Protein AF-A0AAW2YG19-F1 (afdb_monomer_lite)

Secondary structure (DSSP, 8-state):
----------------------------------------------TTGGGS---HHHHHHHHHHHHHHHHHHHHHHHS--------------HHHHS-HHHHHHHHH------TT-HHHHHHHHHHHHHHHHHHHHHHHHHHHHHHHHHHHHHHHHHHHHHHHHHHHHHHHHHHHHHHHHHHHHHHHHHHHHHHHHHHHHHHHHHHHHHHHHHHHHHHHHHHHHHHHHHHHHHHHHHHHHHHHHHHHHHHHHHHHHHHHHHHHHHHHHHHHHHHHHHHHHHHHHHHHHHHHHHHHHHHHHHHHHHTTS-S---------------

Organism: NCBI:txid2727402

Radius of gyration: 84.01 Å; chains: 1; bounding box: 145×72×252 Å

Sequence (326 aa):
MNSMLVHGSCGSSSHNKNEDVDVLGSSSVSKKVTSEPDIGSSLNKVGILERINLTPAFASHFRQDVLFLIAAVQREIGAPRQAVPSASEKPIEISDILSPEFLTSITDCTIEACSDDPRTAVMADLVKSIRELQKELKGQKEWAHRKVIDSAKRLSKDLLELKMLRMEKVDKEKRKNDKIHAEKSCVLRLMETEQSLRKVNLEVSFMAEAVRRLETKNSQMRADIEALKLNASESNREMKEVLTRERRCMKKLADFGKQTSIFRSQCEEEKQRLQQLEQELLQVEKEAAEAEVRHSIESDIIIIYAFPLLPYCCNIILFDEYIAFW

Foldseek 3Di:
DDDDDDDDDDDDDDDDDDDDDDDDDDDDDDDDDDDDDDDDDDDPDDPPPVPDPDDPVRVVVVVVVVVVVVVVVCVVVPDDPPDDPPPCPVPCDVCVVDPPVVLVVLQPDPLDPDDDDPVSVVSVVVSVVSVVVVVVVVVVVVVVVVVVVVVVVVVVVVVVVVVVVVVVVVVVVVVVVVVVVVVVVVVVVVVVVVVVVVVVVVVVVVVVVVVVVVVVVVVVVVVVVVVVVVVVVVVVVVVVVVVVVVVVVVVVVVVVVVVVVVVVVVVVVVVVVVVVVVVVVVVVVVVVVVVVVVVVVVVVVCCVVCVVPDDDDDDDDDDDDDDDDD

Structure (mmCIF, N/CA/C/O backbone):
data_AF-A0AAW2YG19-F1
#
_entry.id   AF-A0AAW2YG19-F1
#
loop_
_atom_site.group_PDB
_atom_site.id
_atom_site.type_symbol
_atom_site.label_atom_id
_atom_site.label_alt_id
_atom_site.label_comp_id
_atom_site.label_asym_id
_atom_site.label_entity_id
_atom_site.label_seq_id
_atom_site.pdbx_PDB_ins_code
_atom_site.Cartn_x
_atom_site.Cartn_y
_atom_site.Cartn_z
_atom_site.occupancy
_atom_site.B_iso_or_equiv
_atom_site.auth_seq_id
_atom_site.auth_comp_id
_atom_site.auth_asym_id
_atom_site.auth_atom_id
_atom_site.pdbx_PDB_model_num
ATOM 1 N N . MET A 1 1 ? -22.214 -35.137 31.735 1.00 42.12 1 MET A N 1
ATOM 2 C CA . MET A 1 1 ? -21.937 -35.776 30.431 1.00 42.12 1 MET A CA 1
ATOM 3 C C . MET A 1 1 ? -21.765 -34.661 29.412 1.00 42.12 1 MET A C 1
ATOM 5 O O . MET A 1 1 ? -22.743 -33.975 29.175 1.00 42.12 1 MET A O 1
ATOM 9 N N . ASN A 1 2 ? -20.624 -34.309 28.830 1.00 41.19 2 ASN A N 1
ATOM 10 C CA . ASN A 1 2 ? -19.192 -34.610 28.955 1.00 41.19 2 ASN A CA 1
ATOM 11 C C . ASN A 1 2 ? -18.511 -33.253 28.625 1.00 41.19 2 ASN A C 1
ATOM 13 O O . ASN A 1 2 ? -19.018 -32.538 27.766 1.00 41.19 2 ASN A O 1
ATOM 17 N N . SER A 1 3 ? -17.566 -32.743 29.427 1.00 50.16 3 SER A N 1
ATOM 18 C CA . SER A 1 3 ? -16.103 -32.980 29.323 1.00 50.16 3 SER A CA 1
ATOM 19 C C . SER A 1 3 ? -15.548 -32.667 27.928 1.00 50.16 3 SER A C 1
ATOM 21 O O . SER A 1 3 ? -16.098 -33.156 26.953 1.00 50.16 3 SER A O 1
ATOM 23 N N . MET A 1 4 ? -14.437 -31.961 27.715 1.00 46.97 4 MET A N 1
ATOM 24 C CA . MET A 1 4 ? -13.320 -31.466 28.543 1.00 46.97 4 MET A CA 1
ATOM 25 C C . MET A 1 4 ? -12.493 -30.554 27.587 1.00 46.97 4 MET A C 1
ATOM 27 O O . MET A 1 4 ? -12.504 -30.803 26.386 1.00 46.97 4 MET A O 1
ATOM 31 N N . LEU A 1 5 ? -11.941 -29.398 27.989 1.00 53.91 5 LEU A N 1
ATOM 32 C CA . LEU A 1 5 ? -10.628 -29.214 28.654 1.00 53.91 5 LEU A CA 1
ATOM 33 C C . LEU A 1 5 ? -9.461 -29.740 27.763 1.00 53.91 5 LEU A C 1
ATOM 35 O O . LEU A 1 5 ? -9.490 -30.903 27.388 1.00 53.91 5 LEU A O 1
ATOM 39 N N . VAL A 1 6 ? -8.444 -28.968 27.335 1.00 49.44 6 VAL A N 1
ATOM 40 C CA . VAL A 1 6 ? -7.196 -28.640 28.084 1.00 49.44 6 VAL A CA 1
ATOM 41 C C . VAL A 1 6 ? -6.156 -28.050 27.090 1.00 49.44 6 VAL A C 1
ATOM 43 O O . VAL A 1 6 ? -5.923 -28.652 26.052 1.00 49.44 6 VAL A O 1
ATOM 46 N N . HIS A 1 7 ? -5.694 -26.805 27.290 1.00 45.31 7 HIS A N 1
ATOM 47 C CA . HIS A 1 7 ? -4.344 -26.322 27.700 1.00 45.31 7 HIS A CA 1
ATOM 48 C C . HIS A 1 7 ? -3.250 -26.052 26.643 1.00 45.31 7 HIS A C 1
ATOM 50 O O . HIS A 1 7 ? -2.878 -26.920 25.865 1.00 45.31 7 HIS A O 1
ATOM 56 N N . GLY A 1 8 ? -2.583 -24.904 26.874 1.00 37.06 8 GLY A N 1
ATOM 57 C CA . GLY A 1 8 ? -1.119 -24.780 27.029 1.00 37.06 8 GLY A CA 1
ATOM 58 C C . GLY A 1 8 ? -0.352 -24.255 25.810 1.00 37.06 8 GLY A C 1
ATOM 59 O O . GLY A 1 8 ? -0.748 -24.502 24.685 1.00 37.06 8 GLY A O 1
ATOM 60 N N . SER A 1 9 ? 0.791 -23.575 25.916 1.00 42.56 9 SER A N 1
ATOM 61 C CA . SER A 1 9 ? 1.530 -22.909 26.999 1.00 42.56 9 SER A CA 1
ATOM 62 C C . SER A 1 9 ? 2.753 -22.226 26.344 1.00 42.56 9 SER A C 1
ATOM 64 O O . SER A 1 9 ? 3.208 -22.683 25.303 1.00 42.56 9 SER A O 1
ATOM 66 N N . CYS A 1 10 ? 3.251 -21.157 26.974 1.00 38.28 10 CYS A N 1
ATOM 67 C CA . CYS A 1 10 ? 4.604 -20.566 26.990 1.00 38.28 10 CYS A CA 1
ATOM 68 C C . CYS A 1 10 ? 5.669 -20.847 25.899 1.00 38.28 10 CYS A C 1
ATOM 70 O O . CYS A 1 10 ? 6.005 -21.992 25.621 1.00 38.28 10 CYS A O 1
ATOM 72 N N . GLY A 1 11 ? 6.435 -19.790 25.564 1.00 34.41 11 GLY A N 1
ATOM 73 C CA . GLY A 1 11 ? 7.906 -19.898 25.547 1.00 34.41 11 GLY A CA 1
ATOM 74 C C . GLY A 1 11 ? 8.704 -18.959 24.625 1.00 34.41 11 GLY A C 1
ATOM 75 O O . GLY A 1 11 ? 8.646 -19.109 23.413 1.00 34.41 11 GLY A O 1
ATOM 76 N N . SER A 1 12 ? 9.562 -18.134 25.253 1.00 40.25 12 SER A N 1
ATOM 77 C CA . SER A 1 12 ? 10.918 -17.706 24.810 1.00 40.25 12 SER A CA 1
ATOM 78 C C . SER A 1 12 ? 11.034 -16.586 23.754 1.00 40.25 12 SER A C 1
ATOM 80 O O . SER A 1 12 ? 10.486 -16.684 22.669 1.00 40.25 12 SER A O 1
ATOM 82 N N . SER A 1 13 ? 11.639 -15.420 24.035 1.00 41.84 13 SER A N 1
ATOM 83 C CA . SER A 1 13 ? 13.034 -15.095 24.436 1.00 41.84 13 SER A CA 1
ATOM 84 C C . SER A 1 13 ? 14.046 -15.139 23.280 1.00 41.84 13 SER A C 1
ATOM 86 O O . SER A 1 13 ? 14.348 -16.218 22.782 1.00 41.84 13 SER A O 1
ATOM 88 N N . SER A 1 14 ? 14.586 -13.967 22.906 1.00 44.00 14 SER A N 1
ATOM 89 C CA . SER A 1 14 ? 15.949 -13.690 22.383 1.00 44.00 14 SER A CA 1
ATOM 90 C C . SER A 1 14 ? 16.070 -12.164 22.180 1.00 44.00 14 SER A C 1
ATOM 92 O O . SER A 1 14 ? 15.278 -11.582 21.451 1.00 44.00 14 SER A O 1
ATOM 94 N N . HIS A 1 15 ? 16.815 -11.414 22.999 1.00 34.44 15 HIS A N 1
ATOM 95 C CA . HIS A 1 15 ? 18.241 -11.081 22.837 1.00 34.44 15 HIS A CA 1
ATOM 96 C C . HIS A 1 15 ? 18.630 -10.563 21.441 1.00 34.44 15 HIS A C 1
ATOM 98 O O . HIS A 1 15 ? 18.766 -11.344 20.508 1.00 34.44 15 HIS A O 1
ATOM 104 N N . ASN A 1 16 ? 18.909 -9.256 21.344 1.00 36.09 16 ASN A N 1
ATOM 105 C CA . ASN A 1 16 ? 20.149 -8.772 20.738 1.00 36.09 16 ASN A CA 1
ATOM 106 C C . ASN A 1 16 ? 20.534 -7.388 21.283 1.00 36.09 16 ASN A C 1
ATOM 108 O O . ASN A 1 16 ? 19.716 -6.474 21.361 1.00 36.09 16 ASN A O 1
ATOM 112 N N . LYS A 1 17 ? 21.796 -7.313 21.708 1.00 43.41 17 LYS A N 1
ATOM 113 C CA . LYS A 1 17 ? 22.558 -6.127 22.106 1.00 43.41 17 LYS A CA 1
ATOM 114 C C . LYS A 1 17 ? 23.158 -5.471 20.854 1.00 43.41 17 LYS A C 1
ATOM 116 O O . LYS A 1 17 ? 23.234 -6.142 19.827 1.00 43.41 17 LYS A O 1
ATOM 121 N N . ASN A 1 18 ? 23.567 -4.205 20.979 1.00 36.16 18 ASN A N 1
ATOM 122 C CA . ASN A 1 18 ? 24.776 -3.549 20.426 1.00 36.16 18 ASN A CA 1
ATOM 123 C C . ASN A 1 18 ? 24.502 -2.031 20.445 1.00 36.16 18 ASN A C 1
ATOM 125 O O . ASN A 1 18 ? 23.571 -1.573 19.793 1.00 36.16 18 ASN A O 1
ATOM 129 N N . GLU A 1 19 ? 25.020 -1.302 21.433 1.00 40.28 19 GLU A N 1
ATOM 130 C CA . GLU A 1 19 ? 26.365 -0.692 21.517 1.00 40.28 19 GLU A CA 1
ATOM 131 C C . GLU A 1 19 ? 26.453 0.672 20.815 1.00 40.28 19 GLU A C 1
ATOM 133 O O . GLU A 1 19 ? 26.312 0.791 19.599 1.00 40.28 19 GLU A O 1
ATOM 138 N N . ASP A 1 20 ? 26.697 1.681 21.654 1.00 37.44 20 ASP A N 1
ATOM 139 C CA . ASP A 1 20 ? 27.117 3.041 21.336 1.00 37.44 20 ASP A CA 1
ATOM 140 C C . ASP A 1 20 ? 28.518 3.059 20.713 1.00 37.44 20 ASP A C 1
ATOM 142 O O . ASP A 1 20 ? 29.430 2.426 21.244 1.00 37.44 20 ASP A O 1
ATOM 146 N N . VAL A 1 21 ? 28.717 3.875 19.672 1.00 47.75 21 VAL A N 1
ATOM 147 C CA . VAL A 1 21 ? 30.023 4.462 19.329 1.00 47.75 21 VAL A CA 1
ATOM 148 C C . VAL A 1 21 ? 29.799 5.872 18.768 1.00 47.75 21 VAL A C 1
ATOM 150 O O . VAL A 1 21 ? 29.264 6.049 17.673 1.00 47.75 21 VAL A O 1
ATOM 153 N N . ASP A 1 22 ? 30.232 6.868 19.541 1.00 37.34 22 ASP A N 1
ATOM 154 C CA . ASP A 1 22 ? 30.537 8.235 19.106 1.00 37.34 22 ASP A CA 1
ATOM 155 C C . ASP A 1 22 ? 31.601 8.247 17.995 1.00 37.34 22 ASP A C 1
ATOM 157 O O . ASP A 1 22 ? 32.514 7.429 18.027 1.00 37.34 22 ASP A O 1
ATOM 161 N N . VAL A 1 23 ? 31.565 9.232 17.085 1.00 39.84 23 VAL A N 1
ATOM 162 C CA . VAL A 1 23 ? 32.746 10.036 16.692 1.00 39.84 23 VAL A CA 1
ATOM 163 C C . VAL A 1 23 ? 32.357 11.185 15.746 1.00 39.84 23 VAL A C 1
ATOM 165 O O . VAL A 1 23 ? 31.519 11.079 14.855 1.00 39.84 23 VAL A O 1
ATOM 168 N N . LEU A 1 24 ? 33.021 12.305 16.019 1.00 37.69 24 LEU A N 1
ATOM 169 C CA . LEU A 1 24 ? 32.932 13.661 15.488 1.00 37.69 24 LEU A CA 1
ATOM 170 C C . LEU A 1 24 ? 33.419 13.859 14.037 1.00 37.69 24 LEU A C 1
ATOM 172 O O . LEU A 1 24 ? 34.341 13.190 13.578 1.00 37.69 24 LEU A O 1
ATOM 176 N N . GLY A 1 25 ? 32.940 14.960 13.437 1.00 30.59 25 GLY A N 1
ATOM 177 C CA . GLY A 1 25 ? 33.645 15.764 12.419 1.00 30.59 25 GLY A CA 1
ATOM 178 C C . GLY A 1 25 ? 33.230 15.482 10.966 1.00 30.59 25 GLY A C 1
ATOM 179 O O . GLY A 1 25 ? 33.039 14.342 10.586 1.00 30.59 25 GLY A O 1
ATOM 180 N N . SER A 1 26 ? 33.083 16.435 10.045 1.00 34.34 26 SER A N 1
ATOM 181 C CA . SER A 1 26 ? 33.430 17.855 10.024 1.00 34.34 26 SER A CA 1
ATOM 182 C C . SER A 1 26 ? 32.723 18.549 8.848 1.00 34.34 26 SER A C 1
ATOM 184 O O . SER A 1 26 ? 32.559 17.973 7.778 1.00 34.34 26 SER A O 1
ATOM 186 N N . SER A 1 27 ? 32.358 19.812 9.080 1.00 30.88 27 SER A N 1
ATOM 187 C CA . SER A 1 27 ? 32.333 20.972 8.170 1.00 30.88 27 SER A CA 1
ATOM 188 C C . SER A 1 27 ? 32.644 20.765 6.673 1.00 30.88 27 SER A C 1
ATOM 190 O O . SER A 1 27 ? 33.724 20.299 6.319 1.00 30.88 27 SER A O 1
ATOM 192 N N . SER A 1 28 ? 31.802 21.316 5.785 1.00 34.03 28 SER A N 1
ATOM 193 C CA . SER A 1 28 ? 32.301 22.262 4.768 1.00 34.03 28 SER A CA 1
ATOM 194 C C . SER A 1 28 ? 31.203 23.036 4.015 1.00 34.03 28 SER A C 1
ATOM 196 O O . SER A 1 28 ? 30.410 22.499 3.254 1.00 34.03 28 SER A O 1
ATOM 198 N N . VAL A 1 29 ? 31.269 24.355 4.211 1.00 35.19 29 VAL A N 1
ATOM 199 C CA . VAL A 1 29 ? 31.304 25.405 3.179 1.00 35.19 29 VAL A CA 1
ATOM 200 C C . VAL A 1 29 ? 30.082 25.578 2.269 1.00 35.19 29 VAL A C 1
ATOM 202 O O . VAL A 1 29 ? 29.980 25.050 1.165 1.00 35.19 29 VAL A O 1
ATOM 205 N N . SER A 1 30 ? 29.261 26.546 2.675 1.00 35.44 30 SER A N 1
ATOM 206 C CA . SER A 1 30 ? 28.485 27.411 1.788 1.00 35.44 30 SER A CA 1
ATOM 207 C C . SER A 1 30 ? 29.409 28.235 0.881 1.00 35.44 30 SER A C 1
ATOM 209 O O . SER A 1 30 ? 30.213 29.030 1.369 1.00 35.44 30 SER A O 1
ATOM 211 N N . LYS A 1 31 ? 29.238 28.131 -0.441 1.00 38.94 31 LYS A N 1
ATOM 212 C CA . LYS A 1 31 ? 29.622 29.187 -1.389 1.00 38.94 31 LYS A CA 1
ATOM 213 C C . LYS A 1 31 ? 28.446 29.502 -2.307 1.00 38.94 31 LYS A C 1
ATOM 215 O O . LYS A 1 31 ? 28.085 28.735 -3.189 1.00 38.94 31 LYS A O 1
ATOM 220 N N . LYS A 1 32 ? 27.868 30.671 -2.042 1.00 36.56 32 LYS A N 1
ATOM 221 C CA . LYS A 1 32 ? 26.921 31.411 -2.869 1.00 36.56 32 LYS A CA 1
ATOM 222 C C . LYS A 1 32 ? 27.740 32.219 -3.879 1.00 36.56 32 LYS A C 1
ATOM 224 O O . LYS A 1 32 ? 28.526 33.063 -3.458 1.00 36.56 32 LYS A O 1
ATOM 229 N N . VAL A 1 33 ? 27.571 31.959 -5.174 1.00 34.34 33 VAL A N 1
ATOM 230 C CA . VAL A 1 33 ? 28.092 32.799 -6.266 1.00 34.34 33 VAL A CA 1
ATOM 231 C C . VAL A 1 33 ? 26.970 32.988 -7.292 1.00 34.34 33 VAL A C 1
ATOM 233 O O . VAL A 1 33 ? 26.573 32.057 -7.980 1.00 34.34 33 VAL A O 1
ATOM 236 N N . THR A 1 34 ? 26.399 34.190 -7.233 1.00 33.50 34 THR A N 1
ATOM 237 C CA . THR A 1 34 ? 25.981 35.090 -8.322 1.00 33.50 34 THR A CA 1
ATOM 238 C C . THR A 1 34 ? 25.557 34.509 -9.687 1.00 33.50 34 THR A C 1
ATOM 240 O O . THR A 1 34 ? 26.377 34.057 -10.477 1.00 33.50 34 THR A O 1
ATOM 243 N N . SER A 1 35 ? 24.260 34.660 -9.976 1.00 36.34 35 SER A N 1
ATOM 244 C CA . SER A 1 35 ? 23.622 34.931 -11.284 1.00 36.34 35 SER A CA 1
ATOM 245 C C . SER A 1 35 ? 24.060 36.321 -11.810 1.00 36.34 35 SER A C 1
ATOM 247 O O . SER A 1 35 ? 24.363 37.168 -10.973 1.00 36.34 35 SER A O 1
ATOM 249 N N . GLU A 1 36 ? 24.167 36.721 -13.085 1.00 32.16 36 GLU A N 1
ATOM 250 C CA . GLU A 1 36 ? 23.666 36.391 -14.446 1.00 32.16 36 GLU A CA 1
ATOM 251 C C . GLU A 1 36 ? 24.708 36.957 -15.482 1.00 32.16 36 GLU A C 1
ATOM 253 O O . GLU A 1 36 ? 25.759 37.416 -15.026 1.00 32.16 36 GLU A O 1
ATOM 258 N N . PRO A 1 37 ? 24.473 37.110 -16.814 1.00 42.72 37 PRO A N 1
ATOM 259 C CA . PRO A 1 37 ? 23.542 36.468 -17.745 1.00 42.72 37 PRO A CA 1
ATOM 260 C C . PRO A 1 37 ? 24.232 35.791 -18.950 1.00 42.72 37 PRO A C 1
ATOM 262 O O . PRO A 1 37 ? 25.392 36.012 -19.296 1.00 42.72 37 PRO A O 1
ATOM 265 N N . ASP A 1 38 ? 23.413 34.986 -19.610 1.00 40.81 38 ASP A N 1
ATOM 266 C CA . ASP A 1 38 ? 23.580 34.371 -20.917 1.00 40.81 38 ASP A CA 1
ATOM 267 C C . ASP A 1 38 ? 23.732 35.427 -22.034 1.00 40.81 38 ASP A C 1
ATOM 269 O O . ASP A 1 38 ? 22.861 36.277 -22.228 1.00 40.81 38 ASP A O 1
ATOM 273 N N . ILE A 1 39 ? 24.833 35.362 -22.789 1.00 37.28 39 ILE A N 1
ATOM 274 C CA . ILE A 1 39 ? 24.917 35.905 -24.149 1.00 37.28 39 ILE A CA 1
ATOM 275 C C . ILE A 1 39 ? 25.507 34.799 -25.013 1.00 37.28 39 ILE A C 1
ATOM 277 O O . ILE A 1 39 ? 26.700 34.490 -24.955 1.00 37.28 39 ILE A O 1
ATOM 281 N N . GLY A 1 40 ? 24.634 34.197 -25.814 1.00 38.78 40 GLY A N 1
ATOM 282 C CA . GLY A 1 40 ? 24.989 33.165 -26.764 1.00 38.78 40 GLY A CA 1
ATOM 283 C C . GLY A 1 40 ? 26.091 33.601 -27.727 1.00 38.78 40 GLY A C 1
ATOM 284 O O . GLY A 1 40 ? 26.097 34.706 -28.264 1.00 38.78 40 GLY A O 1
ATOM 285 N N . SER A 1 41 ? 26.991 32.668 -28.019 1.00 35.19 41 SER A N 1
ATOM 286 C CA . SER A 1 41 ? 27.694 32.658 -29.293 1.00 35.19 41 SER A CA 1
ATOM 287 C C . SER A 1 41 ? 28.016 31.227 -29.691 1.00 35.19 41 SER A C 1
ATOM 289 O O . SER A 1 41 ? 28.930 30.573 -29.193 1.00 35.19 41 SER A O 1
ATOM 291 N N . SER A 1 42 ? 27.173 30.752 -30.600 1.00 44.59 42 SER A N 1
ATOM 292 C CA . SER A 1 42 ? 27.457 29.754 -31.617 1.00 44.59 42 SER A CA 1
ATOM 293 C C . SER A 1 42 ? 28.938 29.702 -32.010 1.00 44.59 42 SER A C 1
ATOM 295 O O . SER A 1 42 ? 29.428 30.601 -32.682 1.00 44.59 42 SER A O 1
ATOM 297 N N . LEU A 1 43 ? 29.621 28.610 -31.670 1.00 40.84 43 LEU A N 1
ATOM 298 C CA . LEU A 1 43 ? 30.379 27.772 -32.605 1.00 40.84 43 LEU A CA 1
ATOM 299 C C . LEU A 1 43 ? 31.041 26.660 -31.787 1.00 40.84 43 LEU A C 1
ATOM 301 O O . LEU A 1 43 ? 32.066 26.871 -31.140 1.00 40.84 43 LEU A O 1
ATOM 305 N N . ASN A 1 44 ? 30.481 25.452 -31.851 1.00 40.47 44 ASN A N 1
ATOM 306 C CA . ASN A 1 44 ? 31.165 24.243 -31.402 1.00 40.47 44 ASN A CA 1
ATOM 307 C C . ASN A 1 44 ? 32.391 24.024 -32.300 1.00 40.47 44 ASN A C 1
ATOM 309 O O . ASN A 1 44 ? 32.331 23.355 -33.332 1.00 40.47 44 ASN A O 1
ATOM 313 N N . LYS A 1 45 ? 33.504 24.657 -31.925 1.00 45.72 45 LYS A N 1
ATOM 314 C CA . LYS A 1 45 ? 34.826 24.446 -32.502 1.00 45.72 45 LYS A CA 1
ATOM 315 C C . LYS A 1 45 ? 35.227 23.013 -32.178 1.00 45.72 45 LYS A C 1
ATOM 317 O O . LYS A 1 45 ? 35.386 22.640 -31.024 1.00 45.72 45 LYS A O 1
ATOM 322 N N . VAL A 1 46 ? 35.344 22.218 -33.232 1.00 43.41 46 VAL A N 1
ATOM 323 C CA . VAL A 1 46 ? 35.843 20.842 -33.259 1.00 43.41 46 VAL A CA 1
ATOM 324 C C . VAL A 1 46 ? 36.991 20.651 -32.248 1.00 43.41 46 VAL A C 1
ATOM 326 O O . VAL A 1 46 ? 38.098 21.155 -32.441 1.00 43.41 46 VAL A O 1
ATOM 329 N N . GLY A 1 47 ? 36.704 19.931 -31.156 1.00 46.41 47 GLY A N 1
ATOM 330 C CA . GLY A 1 47 ? 37.561 19.710 -29.980 1.00 46.41 47 GLY A CA 1
ATOM 331 C C . GLY A 1 47 ? 38.730 18.747 -30.206 1.00 46.41 47 GLY A C 1
ATOM 332 O O . GLY A 1 47 ? 38.907 17.766 -29.477 1.00 46.41 47 GLY A O 1
ATOM 333 N N . ILE A 1 48 ? 39.524 19.004 -31.242 1.00 54.12 48 ILE A N 1
ATOM 334 C CA . ILE A 1 48 ? 40.759 18.258 -31.516 1.00 54.12 48 ILE A CA 1
ATOM 335 C C . ILE A 1 48 ? 41.993 19.083 -31.116 1.00 54.12 48 ILE A C 1
ATOM 337 O O . ILE A 1 48 ? 42.995 18.506 -30.709 1.00 54.12 48 ILE A O 1
ATOM 341 N N . LEU A 1 49 ? 41.912 20.420 -31.123 1.00 48.78 49 LEU A N 1
ATOM 342 C CA . LEU A 1 49 ? 43.072 21.281 -30.854 1.00 48.78 49 LEU A CA 1
ATOM 343 C C . LEU A 1 49 ? 43.336 21.569 -29.363 1.00 48.78 49 LEU A C 1
ATOM 345 O O . LEU A 1 49 ? 44.440 21.965 -29.014 1.00 48.78 49 LEU A O 1
ATOM 349 N N . GLU A 1 50 ? 42.358 21.348 -28.481 1.00 55.22 50 GLU A N 1
ATOM 350 C CA . GLU A 1 50 ? 42.451 21.673 -27.042 1.00 55.22 50 GLU A CA 1
ATOM 351 C C . GLU A 1 50 ? 43.260 20.655 -26.217 1.00 55.22 50 GLU A C 1
ATOM 353 O O . GLU A 1 50 ? 43.539 20.878 -25.045 1.00 55.22 50 GLU A O 1
ATOM 358 N N . ARG A 1 51 ? 43.655 19.528 -26.822 1.00 53.03 51 ARG A N 1
ATOM 359 C CA . ARG A 1 51 ? 44.399 18.447 -26.152 1.00 53.03 51 ARG A CA 1
ATOM 360 C C . ARG A 1 51 ? 45.917 18.522 -26.318 1.00 53.03 51 ARG A C 1
ATOM 362 O O . ARG A 1 51 ? 46.622 17.666 -25.795 1.00 53.03 51 ARG A O 1
ATOM 369 N N . ILE A 1 52 ? 46.428 19.523 -27.032 1.00 59.88 52 ILE A N 1
ATOM 370 C CA . ILE A 1 52 ? 47.861 19.699 -27.275 1.00 59.88 52 ILE A CA 1
ATOM 371 C C . ILE A 1 52 ? 48.278 20.985 -26.559 1.00 59.88 52 ILE A C 1
ATOM 373 O O . ILE A 1 52 ? 47.819 22.063 -26.929 1.00 59.88 52 ILE A O 1
ATOM 377 N N . ASN A 1 53 ? 49.116 20.878 -25.522 1.00 58.81 53 ASN A N 1
ATOM 378 C CA . ASN A 1 53 ? 49.676 22.026 -24.795 1.00 58.81 53 ASN A CA 1
ATOM 379 C C . ASN A 1 53 ? 50.641 22.807 -25.704 1.00 58.81 53 ASN A C 1
ATOM 381 O O . ASN A 1 53 ? 51.859 22.680 -25.604 1.00 58.81 53 ASN A O 1
ATOM 385 N N . LEU A 1 54 ? 50.096 23.584 -26.637 1.00 63.94 54 LEU A N 1
ATOM 386 C CA . LEU A 1 54 ? 50.853 24.477 -27.503 1.00 63.94 54 LEU A CA 1
ATOM 387 C C . LEU A 1 54 ? 51.040 25.813 -26.781 1.00 63.94 54 LEU A C 1
ATOM 389 O O . LEU A 1 54 ? 50.065 26.458 -26.395 1.00 63.94 54 LEU A O 1
ATOM 393 N N . THR A 1 55 ? 52.289 26.258 -26.630 1.00 70.81 55 THR A N 1
ATOM 394 C CA . THR A 1 55 ? 52.615 27.611 -26.156 1.00 70.81 55 THR A CA 1
ATOM 395 C C . THR A 1 55 ? 51.864 28.645 -27.011 1.00 70.81 55 THR A C 1
ATOM 397 O O . THR A 1 55 ? 51.766 28.442 -28.226 1.00 70.81 55 THR A O 1
ATOM 400 N N . PRO A 1 56 ? 51.360 29.769 -26.456 1.00 72.31 56 PRO A N 1
ATOM 401 C CA . PRO A 1 56 ? 50.559 30.742 -27.212 1.00 72.31 56 PRO A CA 1
ATOM 402 C C . PRO A 1 56 ? 51.184 31.194 -28.545 1.00 72.31 56 PRO A C 1
ATOM 404 O O . PRO A 1 56 ? 50.471 31.370 -29.532 1.00 72.31 56 PRO A O 1
ATOM 407 N N . ALA A 1 57 ? 52.517 31.287 -28.607 1.00 72.94 57 ALA A N 1
ATOM 408 C CA . ALA A 1 57 ? 53.266 31.575 -29.831 1.00 72.94 57 ALA A CA 1
ATOM 409 C C . ALA A 1 57 ? 53.133 30.471 -30.903 1.00 72.94 57 ALA A C 1
ATOM 411 O O . ALA A 1 57 ? 52.853 30.767 -32.062 1.00 72.94 57 ALA A O 1
ATOM 412 N N . PHE A 1 58 ? 53.248 29.196 -30.521 1.00 72.81 58 PHE A N 1
ATOM 413 C CA . PHE A 1 58 ? 53.071 28.057 -31.431 1.00 72.81 58 PHE A CA 1
ATOM 414 C C . PHE A 1 58 ? 51.627 27.924 -31.914 1.00 72.81 58 PHE A C 1
ATOM 416 O O . PHE A 1 58 ? 51.392 27.637 -33.085 1.00 72.81 58 PHE A O 1
ATOM 423 N N . ALA A 1 59 ? 50.650 28.188 -31.044 1.00 75.56 59 ALA A N 1
ATOM 424 C CA . ALA A 1 59 ? 49.245 28.204 -31.437 1.00 75.56 59 ALA A CA 1
ATOM 425 C C . ALA A 1 59 ? 48.935 29.334 -32.437 1.00 75.56 59 ALA A C 1
ATOM 427 O O . ALA A 1 59 ? 48.055 29.178 -33.284 1.00 75.56 59 ALA A O 1
ATOM 428 N N . SER A 1 60 ? 49.644 30.464 -32.347 1.00 80.31 60 SER A N 1
ATOM 429 C CA . SER A 1 60 ? 49.551 31.567 -33.310 1.00 80.31 60 SER A CA 1
ATOM 430 C C . SER A 1 60 ? 50.145 31.180 -34.667 1.00 80.31 60 SER A C 1
ATOM 432 O O . SER A 1 60 ? 49.450 31.265 -35.677 1.00 80.31 60 SER A O 1
ATOM 434 N N . HIS A 1 61 ? 51.374 30.650 -34.684 1.00 82.19 61 HIS A N 1
ATOM 435 C CA . HIS A 1 61 ? 52.018 30.167 -35.911 1.00 82.19 61 HIS A CA 1
ATOM 436 C C . HIS A 1 61 ? 51.191 29.091 -36.610 1.00 82.19 61 HIS A C 1
ATOM 438 O O . HIS A 1 61 ? 50.898 29.213 -37.792 1.00 82.19 61 HIS A O 1
ATOM 444 N N . PHE A 1 62 ? 50.702 28.104 -35.859 1.00 80.38 62 PHE A N 1
ATOM 445 C CA . PHE A 1 62 ? 49.869 27.048 -36.419 1.00 80.38 62 PHE A CA 1
ATOM 446 C C . PHE A 1 62 ? 48.572 27.590 -37.037 1.00 80.38 62 PHE A C 1
ATOM 448 O O . PHE A 1 62 ? 48.148 27.138 -38.097 1.00 80.38 62 PHE A O 1
ATOM 455 N N . ARG A 1 63 ? 47.936 28.593 -36.414 1.00 82.19 63 ARG A N 1
ATOM 456 C CA . ARG A 1 63 ? 46.767 29.261 -37.009 1.00 82.19 63 ARG A CA 1
ATOM 457 C C . ARG A 1 63 ? 47.132 29.999 -38.295 1.00 82.19 63 ARG A C 1
ATOM 459 O O . ARG A 1 63 ? 46.370 29.916 -39.253 1.00 82.19 63 ARG A O 1
ATOM 466 N N . GLN A 1 64 ? 48.273 30.685 -38.319 1.00 85.81 64 GLN A N 1
ATOM 467 C CA . GLN A 1 64 ? 48.774 31.385 -39.501 1.00 85.81 64 GLN A CA 1
ATOM 468 C C . GLN A 1 64 ? 49.032 30.405 -40.656 1.00 85.81 64 GLN A C 1
ATOM 470 O O . GLN A 1 64 ? 48.584 30.652 -41.773 1.00 85.81 64 GLN A O 1
ATOM 475 N N . ASP A 1 65 ? 49.668 29.267 -40.372 1.00 83.62 65 ASP A N 1
ATOM 476 C CA . ASP A 1 65 ? 49.982 28.223 -41.352 1.00 83.62 65 ASP A CA 1
ATOM 477 C C . ASP A 1 65 ? 48.714 27.564 -41.900 1.00 83.62 65 ASP A C 1
ATOM 479 O O . ASP A 1 65 ? 48.579 27.361 -43.107 1.00 83.62 65 ASP A O 1
ATOM 483 N N . VAL A 1 66 ? 47.737 27.287 -41.031 1.00 83.94 66 VAL A N 1
ATOM 484 C CA . VAL A 1 66 ? 46.431 26.758 -41.443 1.00 83.94 66 VAL A CA 1
ATOM 485 C C . VAL A 1 66 ? 45.689 27.765 -42.322 1.00 83.94 66 VAL A C 1
ATOM 487 O O . VAL A 1 66 ? 45.124 27.375 -43.341 1.00 83.94 66 VAL A O 1
ATOM 490 N N . LEU A 1 67 ? 45.710 29.057 -41.984 1.00 85.06 67 LEU A N 1
ATOM 491 C CA . LEU A 1 67 ? 45.099 30.101 -42.812 1.00 85.06 67 LEU A CA 1
ATOM 492 C C . LEU A 1 67 ? 45.810 30.254 -44.161 1.00 85.06 67 LEU A C 1
ATOM 494 O O . LEU A 1 67 ? 45.142 30.383 -45.186 1.00 85.06 67 LEU A O 1
ATOM 498 N N . PHE A 1 68 ? 47.142 30.186 -44.182 1.00 89.88 68 PHE A N 1
ATOM 499 C CA . PHE A 1 68 ? 47.928 30.214 -45.413 1.00 89.88 68 PHE A CA 1
ATOM 500 C C . PHE A 1 68 ? 47.611 29.010 -46.308 1.00 89.88 68 PHE A C 1
ATOM 502 O O . PHE A 1 68 ? 47.398 29.172 -47.511 1.00 89.88 68 PHE A O 1
ATOM 509 N N . LEU A 1 69 ? 47.495 27.816 -45.722 1.00 81.31 69 LEU A N 1
ATOM 510 C CA . LEU A 1 69 ? 47.127 26.597 -46.435 1.00 81.31 69 LEU A CA 1
ATOM 511 C C . LEU A 1 69 ? 45.696 26.669 -46.981 1.00 81.31 69 LEU A C 1
ATOM 513 O O . LEU A 1 69 ? 45.467 26.317 -48.134 1.00 81.31 69 LEU A O 1
ATOM 517 N N . ILE A 1 70 ? 44.739 27.167 -46.193 1.00 79.38 70 ILE A N 1
ATOM 518 C CA . ILE A 1 70 ? 43.353 27.373 -46.641 1.00 79.38 70 ILE A CA 1
ATOM 519 C C . ILE A 1 70 ? 43.315 28.353 -47.818 1.00 79.38 70 ILE A C 1
ATOM 521 O O . ILE A 1 70 ? 42.674 28.060 -48.827 1.00 79.38 70 ILE A O 1
ATOM 525 N N . ALA A 1 71 ? 44.045 29.467 -47.732 1.00 81.38 71 ALA A N 1
ATOM 526 C CA . ALA A 1 71 ? 44.134 30.445 -48.811 1.00 81.38 71 ALA A CA 1
ATOM 527 C C . ALA A 1 71 ? 44.804 29.866 -50.072 1.00 81.38 71 ALA A C 1
ATOM 529 O O . ALA A 1 71 ? 44.384 30.179 -51.185 1.00 81.38 71 ALA A O 1
ATOM 530 N N . ALA A 1 72 ? 45.816 29.005 -49.923 1.00 78.19 72 ALA A N 1
ATOM 531 C CA . ALA A 1 72 ? 46.457 28.309 -51.039 1.00 78.19 72 ALA A CA 1
ATOM 532 C C . ALA A 1 72 ? 45.509 27.295 -51.703 1.00 78.19 72 ALA A C 1
ATOM 534 O O . ALA A 1 72 ? 45.386 27.270 -52.925 1.00 78.19 72 ALA A O 1
ATOM 535 N N . VAL A 1 73 ? 44.772 26.520 -50.906 1.00 74.56 73 VAL A N 1
ATOM 536 C CA . VAL A 1 73 ? 43.779 25.551 -51.392 1.00 74.56 73 VAL A CA 1
ATOM 537 C C . VAL A 1 73 ? 42.607 26.255 -52.078 1.00 74.56 73 VAL A C 1
ATOM 539 O O . VAL A 1 73 ? 42.157 25.813 -53.128 1.00 74.56 73 VAL A O 1
ATOM 542 N N . GLN A 1 74 ? 42.131 27.382 -51.548 1.00 74.31 74 GLN A N 1
ATOM 543 C CA . GLN A 1 74 ? 41.086 28.183 -52.194 1.00 74.31 74 GLN A CA 1
ATOM 544 C C . GLN A 1 74 ? 41.562 28.820 -53.505 1.00 74.31 74 GLN A C 1
ATOM 546 O O . GLN A 1 74 ? 40.770 28.938 -54.437 1.00 74.31 74 GLN A O 1
ATOM 551 N N . ARG A 1 75 ? 42.851 29.165 -53.618 1.00 74.31 75 ARG A N 1
ATOM 552 C CA . ARG A 1 75 ? 43.464 29.629 -54.872 1.00 74.31 75 ARG A CA 1
ATOM 553 C C . ARG A 1 75 ? 43.524 28.519 -55.927 1.00 74.31 75 ARG A C 1
ATOM 555 O O . ARG A 1 75 ? 43.255 28.788 -57.089 1.00 74.31 75 ARG A O 1
ATOM 562 N N . GLU A 1 76 ? 43.789 27.283 -55.510 1.00 67.50 76 GLU A N 1
ATOM 563 C CA . GLU A 1 76 ? 43.760 26.088 -56.371 1.00 67.50 76 GLU A CA 1
ATOM 564 C C . GLU A 1 76 ? 42.340 25.639 -56.760 1.00 67.50 76 GLU A C 1
ATOM 566 O O . GLU A 1 76 ? 42.132 25.107 -57.846 1.00 67.50 76 GLU A O 1
ATOM 571 N N . ILE A 1 77 ? 41.340 25.859 -55.899 1.00 65.25 77 ILE A N 1
ATOM 572 C CA . ILE A 1 77 ? 39.937 25.500 -56.178 1.00 65.25 77 ILE A CA 1
ATOM 573 C C . ILE A 1 77 ? 39.223 26.585 -57.008 1.00 65.25 77 ILE A C 1
ATOM 575 O O . ILE A 1 77 ? 38.329 26.261 -57.789 1.00 65.25 77 ILE A O 1
ATOM 579 N N . GLY A 1 78 ? 39.586 27.862 -56.836 1.00 49.25 78 GLY A N 1
ATOM 580 C CA . GLY A 1 78 ? 38.977 29.008 -57.524 1.00 49.25 78 GLY A CA 1
ATOM 581 C C . GLY A 1 78 ? 39.644 29.406 -58.844 1.00 49.25 78 GLY A C 1
ATOM 582 O O . GLY A 1 78 ? 39.039 30.132 -59.633 1.00 49.25 78 GLY A O 1
ATOM 583 N N . ALA A 1 79 ? 40.864 28.940 -59.115 1.00 43.06 79 ALA A N 1
ATOM 584 C CA . ALA A 1 79 ? 41.458 29.068 -60.437 1.00 43.06 79 ALA A CA 1
ATOM 585 C C . ALA A 1 79 ? 40.775 28.071 -61.391 1.00 43.06 79 ALA A C 1
ATOM 587 O O . ALA A 1 79 ? 40.644 26.891 -61.048 1.00 43.06 79 ALA A O 1
ATOM 588 N N . PRO A 1 80 ? 40.390 28.469 -62.622 1.00 43.81 80 PRO A N 1
ATOM 589 C CA . PRO A 1 80 ? 40.299 27.479 -63.680 1.00 43.81 80 PRO A CA 1
ATOM 590 C C . PRO A 1 80 ? 41.656 26.790 -63.678 1.00 43.81 80 PRO A C 1
ATOM 592 O O . PRO A 1 80 ? 42.675 27.484 -63.714 1.00 43.81 80 PRO A O 1
ATOM 595 N N . ARG A 1 81 ? 41.689 25.455 -63.614 1.00 45.09 81 ARG A N 1
ATOM 596 C CA . ARG A 1 81 ? 42.877 24.722 -64.042 1.00 45.09 81 ARG A CA 1
ATOM 597 C C . ARG A 1 81 ? 43.165 25.213 -65.458 1.00 45.09 81 ARG A C 1
ATOM 599 O O . ARG A 1 81 ? 42.609 24.688 -66.419 1.00 45.09 81 ARG A O 1
ATOM 606 N N . GLN A 1 82 ? 44.019 26.230 -65.594 1.00 42.97 82 GLN A N 1
ATOM 607 C CA . GLN A 1 82 ? 44.878 26.307 -66.750 1.00 42.97 82 GLN A CA 1
ATOM 608 C C . GLN A 1 82 ? 45.468 24.918 -66.805 1.00 42.97 82 GLN A C 1
ATOM 610 O O . GLN A 1 82 ? 45.967 24.411 -65.791 1.00 42.97 82 GLN A O 1
ATOM 615 N N . ALA A 1 83 ? 45.240 24.264 -67.943 1.00 37.41 83 ALA A N 1
ATOM 616 C CA . ALA A 1 83 ? 45.931 23.047 -68.269 1.00 37.41 83 ALA A CA 1
ATOM 617 C C . ALA A 1 83 ? 47.347 23.240 -67.744 1.00 37.41 83 ALA A C 1
ATOM 619 O O . ALA A 1 83 ? 47.995 24.238 -68.080 1.00 37.41 83 ALA A O 1
ATOM 620 N N . VAL A 1 84 ? 47.767 22.334 -66.854 1.00 32.03 84 VAL A N 1
ATOM 621 C CA . VAL A 1 84 ? 49.186 22.077 -66.627 1.00 32.03 84 VAL A CA 1
ATOM 622 C C . VAL A 1 84 ? 49.827 22.323 -67.985 1.00 32.03 84 VAL A C 1
ATOM 624 O O . VAL A 1 84 ? 49.291 21.765 -68.955 1.00 32.03 84 VAL A O 1
ATOM 627 N N . PRO A 1 85 ? 50.850 23.187 -68.127 1.00 36.09 85 PRO A N 1
ATOM 628 C CA . PRO A 1 85 ? 51.652 23.098 -69.317 1.00 36.09 85 PRO A CA 1
ATOM 629 C C . PRO A 1 85 ? 52.148 21.663 -69.244 1.00 36.09 85 PRO A C 1
ATOM 631 O O . PRO A 1 85 ? 53.088 21.342 -68.523 1.00 36.09 85 PRO A O 1
ATOM 634 N N . SER A 1 86 ? 51.441 20.759 -69.933 1.00 36.22 86 SER A N 1
ATOM 635 C CA . SER A 1 86 ? 52.063 19.669 -70.621 1.00 36.22 86 SER A CA 1
ATOM 636 C C . SER A 1 86 ? 53.233 20.398 -71.222 1.00 36.22 86 SER A C 1
ATOM 638 O O . SER A 1 86 ? 53.034 21.273 -72.075 1.00 36.22 86 SER A O 1
ATOM 640 N N . ALA A 1 87 ? 54.413 20.182 -70.640 1.00 35.53 87 ALA A N 1
ATOM 641 C CA . ALA A 1 87 ? 55.628 20.298 -71.385 1.00 35.53 87 ALA A CA 1
ATOM 642 C C . ALA A 1 87 ? 55.283 19.494 -72.627 1.00 35.53 87 ALA A C 1
ATOM 644 O O . ALA A 1 87 ? 55.218 18.268 -72.622 1.00 35.53 87 ALA A O 1
ATOM 645 N N . SER A 1 88 ? 54.829 20.231 -73.634 1.00 40.81 88 SER A N 1
ATOM 646 C CA . SER A 1 88 ? 54.648 19.777 -74.975 1.00 40.81 88 SER A CA 1
ATOM 647 C C . SER A 1 88 ? 56.089 19.693 -75.425 1.00 40.81 88 SER A C 1
ATOM 649 O O . SER A 1 88 ? 56.548 20.485 -76.243 1.00 40.81 88 SER A O 1
ATOM 651 N N . GLU A 1 89 ? 56.811 18.722 -74.869 1.00 43.25 89 GLU A N 1
ATOM 652 C CA . GLU A 1 89 ? 57.651 17.883 -75.681 1.00 43.25 89 GLU A CA 1
ATOM 653 C C . GLU A 1 89 ? 56.684 17.360 -76.737 1.00 43.25 89 GLU A C 1
ATOM 655 O O . GLU A 1 89 ? 56.006 16.346 -76.570 1.00 43.25 89 GLU A O 1
ATOM 660 N N . LYS A 1 90 ? 56.504 18.182 -77.783 1.00 40.19 90 LYS A N 1
ATOM 661 C CA . LYS A 1 90 ? 55.952 17.726 -79.040 1.00 40.19 90 LYS A CA 1
ATOM 662 C C . LYS A 1 90 ? 56.781 16.478 -79.306 1.00 40.19 90 LYS A C 1
ATOM 664 O O . LYS A 1 90 ? 58.012 16.600 -79.297 1.00 40.19 90 LYS A O 1
ATOM 669 N N . PRO A 1 91 ? 56.165 15.290 -79.417 1.00 43.81 91 PRO A N 1
ATOM 670 C CA . PRO A 1 91 ? 56.910 14.133 -79.873 1.00 43.81 91 PRO A CA 1
ATOM 671 C C . PRO A 1 91 ? 57.622 14.614 -81.125 1.00 43.81 91 PRO A C 1
ATOM 673 O O . PRO A 1 91 ? 56.939 15.173 -81.980 1.00 43.81 91 PRO A O 1
ATOM 676 N N . ILE A 1 92 ? 58.953 14.521 -81.171 1.00 48.94 92 ILE A N 1
ATOM 677 C CA . ILE A 1 92 ? 59.722 14.875 -82.362 1.00 48.94 92 ILE A CA 1
ATOM 678 C C . ILE A 1 92 ? 59.048 14.124 -83.506 1.00 48.94 92 ILE A C 1
ATOM 680 O O . ILE A 1 92 ? 59.116 12.893 -83.580 1.00 48.94 92 ILE A O 1
ATOM 684 N N . GLU A 1 93 ? 58.272 14.840 -84.313 1.00 56.59 93 GLU A N 1
ATOM 685 C CA . GLU A 1 93 ? 57.575 14.223 -85.419 1.00 56.59 93 GLU A CA 1
ATOM 686 C C . GLU A 1 93 ? 58.624 14.053 -86.511 1.00 56.59 93 GLU A C 1
ATOM 688 O O . GLU A 1 93 ? 59.489 14.902 -86.697 1.00 56.59 93 GLU A O 1
ATOM 693 N N . ILE A 1 94 ? 58.604 12.940 -87.242 1.00 54.59 94 ILE A N 1
ATOM 694 C CA . ILE A 1 94 ? 59.586 12.711 -88.318 1.00 54.59 94 ILE A CA 1
ATOM 695 C C . ILE A 1 94 ? 59.520 13.835 -89.378 1.00 54.59 94 ILE A C 1
ATOM 697 O O . ILE A 1 94 ? 60.514 14.107 -90.048 1.00 54.59 94 ILE A O 1
ATOM 701 N N . SER A 1 95 ? 58.389 14.546 -89.458 1.00 55.22 95 SER A N 1
ATOM 702 C CA . SER A 1 95 ? 58.191 15.778 -90.233 1.00 55.22 95 SER A CA 1
ATOM 703 C C . SER A 1 95 ? 59.030 16.977 -89.775 1.00 55.22 95 SER A C 1
ATOM 705 O O . SER A 1 95 ? 59.206 17.908 -90.553 1.00 55.22 95 SER A O 1
ATOM 707 N N . ASP A 1 96 ? 59.537 16.973 -88.541 1.00 56.41 96 ASP A N 1
ATOM 708 C CA . ASP A 1 96 ? 60.383 18.039 -87.995 1.00 56.41 96 ASP A CA 1
ATOM 709 C C . ASP A 1 96 ? 61.873 17.817 -88.329 1.00 56.41 96 ASP A C 1
ATOM 711 O O . ASP A 1 96 ? 62.669 18.749 -88.245 1.00 56.41 96 ASP A O 1
ATOM 715 N N . ILE A 1 97 ? 62.260 16.595 -88.730 1.00 58.19 97 ILE A N 1
ATOM 716 C CA . ILE A 1 97 ? 63.639 16.227 -89.112 1.00 58.19 97 ILE A CA 1
ATOM 717 C C . ILE A 1 97 ? 63.788 16.081 -90.639 1.00 58.19 97 ILE A C 1
ATOM 719 O O . ILE A 1 97 ? 64.859 16.348 -91.182 1.00 58.19 97 ILE A O 1
ATOM 723 N N . LEU A 1 98 ? 62.732 15.676 -91.354 1.00 57.53 98 LEU A N 1
ATOM 724 C CA . LEU A 1 98 ? 62.729 15.475 -92.808 1.00 57.53 98 LEU A CA 1
ATOM 725 C C . LEU A 1 98 ? 61.558 16.231 -93.451 1.00 57.53 98 LEU A C 1
ATOM 727 O O . LEU A 1 98 ? 60.423 16.112 -92.995 1.00 57.53 98 LEU A O 1
ATOM 731 N N . SER A 1 99 ? 61.823 16.977 -94.536 1.00 64.06 99 SER A N 1
ATOM 732 C CA . SER A 1 99 ? 60.789 17.739 -95.256 1.00 64.06 99 SER A CA 1
ATOM 733 C C . SER A 1 99 ? 59.650 16.812 -95.723 1.00 64.06 99 SER A C 1
ATOM 735 O O . SER A 1 99 ? 59.941 15.748 -96.288 1.00 64.06 99 SER A O 1
ATOM 737 N N . PRO A 1 100 ? 58.367 17.194 -95.550 1.00 61.38 100 PRO A N 1
ATOM 738 C CA . PRO A 1 100 ? 57.214 16.411 -96.003 1.00 61.38 100 PRO A CA 1
ATOM 739 C C . PRO A 1 100 ? 57.318 16.002 -97.475 1.00 61.38 100 PRO A C 1
ATOM 741 O O . PRO A 1 100 ? 56.987 14.877 -97.840 1.00 61.38 100 PRO A O 1
ATOM 744 N N . GLU A 1 101 ? 57.866 16.882 -98.312 1.00 61.78 101 GLU A N 1
ATOM 745 C CA . GLU A 1 101 ? 58.094 16.654 -99.742 1.00 61.78 101 GLU A CA 1
ATOM 746 C C . GLU A 1 101 ? 59.087 15.508 -100.002 1.00 61.78 101 GLU A C 1
ATOM 748 O O . GLU A 1 101 ? 58.888 14.702 -100.909 1.00 61.78 101 GLU A O 1
ATOM 753 N N . PHE A 1 102 ? 60.124 15.376 -99.169 1.00 62.09 102 PHE A N 1
ATOM 754 C CA . PHE A 1 102 ? 61.157 14.345 -99.300 1.00 62.09 102 PHE A CA 1
ATOM 755 C C . PHE A 1 102 ? 60.643 12.959 -98.886 1.00 62.09 102 PHE A C 1
ATOM 757 O O . PHE A 1 102 ? 60.910 11.963 -99.556 1.00 62.09 102 PHE A O 1
ATOM 764 N N . LEU A 1 103 ? 59.844 12.888 -97.818 1.00 59.00 103 LEU A N 1
ATOM 765 C CA . LEU A 1 103 ? 59.213 11.641 -97.371 1.00 59.00 103 LEU A CA 1
ATOM 766 C C . LEU A 1 103 ? 58.160 11.140 -98.362 1.00 59.00 103 LEU A C 1
ATOM 768 O O . LEU A 1 103 ? 58.089 9.935 -98.607 1.00 59.00 103 LEU A O 1
ATOM 772 N N . THR A 1 104 ? 57.381 12.059 -98.940 1.00 64.12 104 THR A N 1
ATOM 773 C CA . THR A 1 104 ? 56.378 11.751 -99.973 1.00 64.12 104 THR A CA 1
ATOM 774 C C . THR A 1 104 ? 57.059 11.261 -101.257 1.00 64.12 104 THR A C 1
ATOM 776 O O . THR A 1 104 ? 56.671 10.246 -101.822 1.00 64.12 104 THR A O 1
ATOM 779 N N . SER A 1 105 ? 58.170 11.897 -101.647 1.00 63.09 105 SER A N 1
ATOM 780 C CA . SER A 1 105 ? 59.000 11.485 -102.788 1.00 63.09 105 SER A CA 1
ATOM 781 C C . SER A 1 105 ? 59.594 10.074 -102.631 1.00 63.09 105 SER A C 1
ATOM 783 O O . SER A 1 105 ? 59.531 9.266 -103.554 1.00 63.09 105 SER A O 1
ATOM 785 N N . ILE A 1 106 ? 60.103 9.718 -101.445 1.00 60.91 106 ILE A N 1
ATOM 786 C CA . ILE A 1 106 ? 60.618 8.365 -101.155 1.00 60.91 106 ILE A CA 1
ATOM 787 C C . ILE A 1 106 ? 59.500 7.307 -101.144 1.00 60.91 106 ILE A C 1
ATOM 789 O O . ILE A 1 106 ? 59.729 6.159 -101.532 1.00 60.91 106 ILE A O 1
ATOM 793 N N . THR A 1 107 ? 58.292 7.664 -100.700 1.00 58.53 107 THR A N 1
ATOM 794 C CA . THR A 1 107 ? 57.158 6.726 -100.654 1.00 58.53 107 THR A CA 1
ATOM 795 C C . THR A 1 107 ? 56.558 6.458 -102.033 1.00 58.53 107 THR A C 1
ATOM 797 O O . THR A 1 107 ? 56.221 5.304 -102.301 1.00 58.53 107 THR A O 1
ATOM 800 N N . ASP A 1 108 ? 56.521 7.462 -102.914 1.00 59.38 108 ASP A N 1
ATOM 801 C CA . ASP A 1 108 ? 56.046 7.342 -104.303 1.00 59.38 108 ASP A CA 1
ATOM 802 C C . ASP A 1 108 ? 57.103 6.804 -105.288 1.00 59.38 108 ASP A C 1
ATOM 804 O O . ASP A 1 108 ? 56.771 6.414 -106.411 1.00 59.38 108 ASP A O 1
ATOM 808 N N . CYS A 1 109 ? 58.378 6.716 -104.890 1.00 54.47 109 CYS A N 1
ATOM 809 C CA . CYS A 1 109 ? 59.424 6.118 -105.719 1.00 54.47 109 CYS A CA 1
ATOM 810 C C . CYS A 1 109 ? 59.200 4.605 -105.893 1.00 54.47 109 CYS A C 1
ATOM 812 O O . CYS A 1 109 ? 59.580 3.780 -105.053 1.00 54.47 109 CYS A O 1
ATOM 814 N N . THR A 1 110 ? 58.616 4.228 -107.030 1.00 52.31 110 THR A N 1
ATOM 815 C CA . THR A 1 110 ? 58.646 2.860 -107.561 1.00 52.31 110 THR A CA 1
ATOM 816 C C . THR A 1 110 ? 59.991 2.660 -108.254 1.00 52.31 110 THR A C 1
ATOM 818 O O . THR A 1 110 ? 60.123 2.848 -109.459 1.00 52.31 110 THR A O 1
ATOM 821 N N . ILE A 1 111 ? 61.026 2.347 -107.474 1.00 55.72 111 ILE A N 1
ATOM 822 C CA . ILE A 1 111 ? 62.302 1.886 -108.027 1.00 55.72 111 ILE A CA 1
ATOM 823 C C . ILE A 1 111 ? 62.077 0.429 -108.428 1.00 55.72 111 ILE A C 1
ATOM 825 O O . ILE A 1 111 ? 62.239 -0.481 -107.616 1.00 55.72 111 ILE A O 1
ATOM 829 N N . GLU A 1 112 ? 61.610 0.213 -109.657 1.00 52.06 112 GLU A N 1
ATOM 830 C CA . GLU A 1 112 ? 61.646 -1.118 -110.252 1.00 52.06 112 GLU A CA 1
ATOM 831 C C . GLU A 1 112 ? 63.107 -1.544 -110.400 1.00 52.06 112 GLU A C 1
ATOM 833 O O . GLU A 1 112 ? 63.941 -0.796 -110.917 1.00 52.06 112 GLU A O 1
ATOM 838 N N . ALA A 1 113 ? 63.416 -2.745 -109.912 1.00 52.16 113 ALA A N 1
ATOM 839 C CA . ALA A 1 113 ? 64.718 -3.375 -110.055 1.00 52.16 113 ALA A CA 1
ATOM 840 C C . ALA A 1 113 ? 64.949 -3.745 -111.531 1.00 52.16 113 ALA A C 1
ATOM 842 O O . ALA A 1 113 ? 64.764 -4.889 -111.937 1.00 52.16 113 ALA A O 1
ATOM 843 N N . CYS A 1 114 ? 65.316 -2.758 -112.347 1.00 44.66 114 CYS A N 1
ATOM 844 C CA . CYS A 1 114 ? 65.842 -2.990 -113.683 1.00 44.66 114 CYS A CA 1
ATOM 845 C C . CYS A 1 114 ? 67.294 -3.468 -113.572 1.00 44.66 114 CYS A C 1
ATOM 847 O O . CYS A 1 114 ? 68.101 -2.915 -112.825 1.00 44.66 114 CYS A O 1
ATOM 849 N N . SER A 1 115 ? 67.570 -4.539 -114.304 1.00 52.25 115 SER A N 1
ATOM 850 C CA . SER A 1 115 ? 68.755 -5.394 -114.264 1.00 52.25 115 SER A CA 1
ATOM 851 C C . SER A 1 115 ? 70.108 -4.659 -114.208 1.00 52.25 115 SER A C 1
ATOM 853 O O . SER A 1 115 ? 70.400 -3.815 -115.053 1.00 52.25 115 SER A O 1
ATOM 855 N N . ASP A 1 116 ? 70.935 -5.103 -113.249 1.00 54.50 116 ASP A N 1
ATOM 856 C CA . ASP A 1 116 ? 72.410 -5.069 -113.183 1.00 54.50 116 ASP A CA 1
ATOM 857 C C . ASP A 1 116 ? 73.177 -3.866 -112.556 1.00 54.50 116 ASP A C 1
ATOM 859 O O . ASP A 1 116 ? 74.405 -3.843 -112.659 1.00 54.50 116 ASP A O 1
ATOM 863 N N . ASP A 1 117 ? 72.559 -2.930 -111.802 1.00 61.16 117 ASP A N 1
ATOM 864 C CA . ASP A 1 117 ? 73.311 -1.997 -110.907 1.00 61.16 117 ASP A CA 1
ATOM 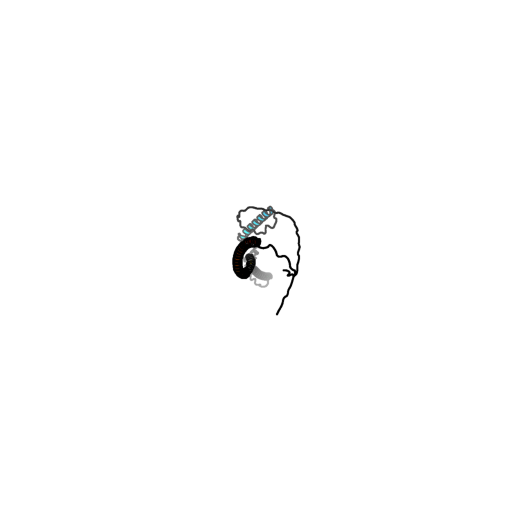865 C C . ASP A 1 117 ? 73.118 -2.353 -109.413 1.00 61.16 117 ASP A C 1
ATOM 867 O O . ASP A 1 117 ? 72.027 -2.128 -108.870 1.00 61.16 117 ASP A O 1
ATOM 871 N N . PRO A 1 118 ? 74.158 -2.829 -108.691 1.00 68.75 118 PRO A N 1
ATOM 872 C CA . PRO A 1 118 ? 74.062 -3.180 -107.269 1.00 68.75 118 PRO A CA 1
ATOM 873 C C . PRO A 1 118 ? 73.599 -2.015 -106.381 1.00 68.75 118 PRO A C 1
ATOM 875 O O . PRO A 1 118 ? 73.029 -2.241 -105.315 1.00 68.75 118 PRO A O 1
ATOM 878 N N . ARG A 1 119 ? 73.785 -0.762 -106.814 1.00 70.00 119 ARG A N 1
ATOM 879 C CA . ARG A 1 119 ? 73.325 0.421 -106.071 1.00 70.00 119 ARG A CA 1
ATOM 880 C C . ARG A 1 119 ? 71.809 0.605 -106.141 1.00 70.00 119 ARG A C 1
ATOM 882 O O . ARG A 1 119 ? 71.216 1.065 -105.170 1.00 70.00 119 ARG A O 1
ATOM 889 N N . THR A 1 120 ? 71.175 0.226 -107.252 1.00 69.44 120 THR A N 1
ATOM 890 C CA . THR A 1 120 ? 69.715 0.351 -107.427 1.00 69.44 120 THR A CA 1
ATOM 891 C C . THR A 1 120 ? 68.945 -0.688 -106.614 1.00 69.44 120 THR A C 1
ATOM 893 O O . THR A 1 120 ? 67.924 -0.350 -106.019 1.00 69.44 120 THR A O 1
ATOM 896 N N . ALA A 1 121 ? 69.486 -1.904 -106.483 1.00 73.12 121 ALA A N 1
ATOM 897 C CA . ALA A 1 121 ? 68.947 -2.943 -105.606 1.00 73.12 121 ALA A CA 1
ATOM 898 C C . ALA A 1 121 ? 68.996 -2.527 -104.123 1.00 73.12 121 ALA A C 1
ATOM 900 O O . ALA A 1 121 ? 67.979 -2.581 -103.435 1.00 73.12 121 ALA A O 1
ATOM 901 N N . VAL A 1 122 ? 70.139 -2.006 -103.652 1.00 77.50 122 VAL A N 1
ATOM 902 C CA . VAL A 1 122 ? 70.285 -1.486 -102.276 1.00 77.50 122 VAL A CA 1
ATOM 903 C C . VAL A 1 122 ? 69.336 -0.311 -102.013 1.00 77.50 122 VAL A C 1
ATOM 905 O O . VAL A 1 122 ? 68.777 -0.193 -100.924 1.00 77.50 122 VAL A O 1
ATOM 908 N N . MET A 1 123 ? 69.115 0.551 -103.009 1.00 76.38 123 MET A N 1
ATOM 909 C CA . MET A 1 123 ? 68.178 1.671 -102.904 1.00 76.38 123 MET A CA 1
ATOM 910 C C . MET A 1 123 ? 66.718 1.196 -102.826 1.00 76.38 123 MET A C 1
ATOM 912 O O . MET A 1 123 ? 65.959 1.710 -102.007 1.00 76.38 123 MET A O 1
ATOM 916 N N . ALA A 1 124 ? 66.326 0.190 -103.615 1.00 77.12 124 ALA A N 1
ATOM 917 C CA . ALA A 1 124 ? 64.995 -0.415 -103.548 1.00 77.12 124 ALA A CA 1
ATOM 918 C C . ALA A 1 124 ? 64.740 -1.115 -102.196 1.00 77.12 124 ALA A C 1
ATOM 920 O O . ALA A 1 124 ? 63.679 -0.917 -101.594 1.00 77.12 124 ALA A O 1
ATOM 921 N N . ASP A 1 125 ? 65.724 -1.853 -101.672 1.00 81.31 125 ASP A N 1
ATOM 922 C CA . ASP A 1 125 ? 65.660 -2.481 -100.344 1.00 81.31 125 ASP A CA 1
ATOM 923 C C . ASP A 1 125 ? 65.570 -1.444 -99.214 1.00 81.31 125 ASP A C 1
ATOM 925 O O . ASP A 1 125 ? 64.812 -1.622 -98.254 1.00 81.31 125 ASP A O 1
ATOM 929 N N . LEU A 1 126 ? 66.286 -0.321 -99.339 1.00 83.81 126 LEU A N 1
ATOM 930 C CA . LEU A 1 126 ? 66.212 0.785 -98.386 1.00 83.81 126 LEU A CA 1
ATOM 931 C C . LEU A 1 126 ? 64.833 1.457 -98.405 1.00 83.81 126 LEU A C 1
ATOM 933 O O . LEU A 1 126 ? 64.259 1.698 -97.346 1.00 83.81 126 LEU A O 1
ATOM 937 N N . VAL A 1 127 ? 64.260 1.712 -99.586 1.00 81.94 127 VAL A N 1
ATOM 938 C CA . VAL A 1 127 ? 62.905 2.274 -99.713 1.00 81.94 127 VAL A CA 1
ATOM 939 C C . VAL A 1 127 ? 61.858 1.324 -99.128 1.00 81.94 127 VAL A C 1
ATOM 941 O O . VAL A 1 127 ? 60.979 1.763 -98.384 1.00 81.94 127 VAL A O 1
ATOM 944 N N . LYS A 1 128 ? 61.964 0.017 -99.392 1.00 84.44 128 LYS A N 1
ATOM 945 C CA . LYS A 1 128 ? 61.098 -0.996 -98.774 1.00 84.44 128 LYS A CA 1
ATOM 946 C C . LYS A 1 128 ? 61.216 -0.980 -97.245 1.00 84.44 128 LYS A C 1
ATOM 948 O O . LYS A 1 128 ? 60.193 -0.912 -96.566 1.00 84.44 128 LYS A O 1
ATOM 953 N N . SER A 1 129 ? 62.440 -0.942 -96.717 1.00 84.94 129 SER A N 1
ATOM 954 C CA . SER A 1 129 ? 62.709 -0.862 -95.274 1.00 84.94 129 SER A CA 1
ATOM 955 C C . SER A 1 129 ? 62.128 0.412 -94.646 1.00 84.94 129 SER A C 1
ATOM 957 O O . SER A 1 129 ? 61.538 0.355 -93.571 1.00 84.94 129 SER A O 1
ATOM 959 N N . ILE A 1 130 ? 62.215 1.563 -95.327 1.00 85.56 130 ILE A N 1
ATOM 960 C CA . ILE A 1 130 ? 61.607 2.827 -94.875 1.00 85.56 130 ILE A CA 1
ATOM 961 C C . ILE A 1 130 ? 60.079 2.705 -94.799 1.00 85.56 130 ILE A C 1
ATOM 963 O O . ILE A 1 130 ? 59.492 3.102 -93.793 1.00 85.56 130 ILE A O 1
ATOM 967 N N . ARG A 1 131 ? 59.424 2.122 -95.814 1.00 84.38 131 ARG A N 1
ATOM 968 C CA . ARG A 1 131 ? 57.962 1.913 -95.805 1.00 84.38 131 ARG A CA 1
ATOM 969 C C . ARG A 1 131 ? 57.523 0.968 -94.683 1.00 84.38 131 ARG A C 1
ATOM 971 O O . ARG A 1 131 ? 56.510 1.215 -94.028 1.00 84.38 131 ARG A O 1
ATOM 978 N N . GLU A 1 132 ? 58.278 -0.103 -94.447 1.00 86.69 132 GLU A N 1
ATOM 979 C CA . GLU A 1 132 ? 58.032 -1.044 -93.348 1.00 86.69 132 GLU A CA 1
ATOM 980 C C . GLU A 1 132 ? 58.189 -0.360 -91.979 1.00 86.69 132 GLU A C 1
ATOM 982 O O . GLU A 1 132 ? 57.296 -0.471 -91.137 1.00 86.69 132 GLU A O 1
ATOM 987 N N . LEU A 1 133 ? 59.245 0.440 -91.788 1.00 89.88 133 LEU A N 1
ATOM 988 C CA . LEU A 1 133 ? 59.460 1.236 -90.573 1.00 89.88 133 LEU A CA 1
ATOM 989 C C . LEU A 1 133 ? 58.366 2.292 -90.354 1.00 89.88 133 LEU A C 1
ATOM 991 O O . LEU A 1 133 ? 57.915 2.488 -89.228 1.00 89.88 133 LEU A O 1
ATOM 995 N N . GLN A 1 134 ? 57.885 2.952 -91.410 1.00 85.69 134 GLN A N 1
ATOM 996 C CA . GLN A 1 134 ? 56.765 3.898 -91.325 1.00 85.69 134 GLN A CA 1
ATOM 997 C C . GLN A 1 134 ? 55.454 3.209 -90.926 1.00 85.69 134 GLN A C 1
ATOM 999 O O . GLN A 1 134 ? 54.679 3.755 -90.135 1.00 85.69 134 GLN A O 1
ATOM 1004 N N . LYS A 1 135 ? 55.200 2.002 -91.447 1.00 90.00 135 LYS A N 1
ATOM 1005 C CA . LYS A 1 135 ? 54.037 1.190 -91.069 1.00 90.00 135 LYS A CA 1
ATOM 1006 C C . LYS A 1 135 ? 54.103 0.780 -89.597 1.00 90.00 135 LYS A C 1
ATOM 1008 O O . LYS A 1 135 ? 53.100 0.918 -88.896 1.00 90.00 135 LYS A O 1
ATOM 1013 N N . GLU A 1 136 ? 55.268 0.337 -89.127 1.00 91.44 136 GLU A N 1
ATOM 1014 C CA . GLU A 1 136 ? 55.494 -0.006 -87.719 1.00 91.44 136 GLU A CA 1
ATOM 1015 C C . GLU A 1 136 ? 55.319 1.220 -86.814 1.00 91.44 136 GLU A C 1
ATOM 1017 O O . GLU A 1 136 ? 54.604 1.160 -85.817 1.00 91.44 136 GLU A O 1
ATOM 1022 N N . LEU A 1 137 ? 55.862 2.377 -87.206 1.00 92.44 137 LEU A N 1
ATOM 1023 C CA . LEU A 1 137 ? 55.689 3.629 -86.471 1.00 92.44 137 LEU A CA 1
ATOM 1024 C C . LEU A 1 137 ? 54.215 4.039 -86.362 1.00 92.44 137 LEU A C 1
ATOM 1026 O O . LEU A 1 137 ? 53.764 4.455 -85.294 1.00 92.44 137 LEU A O 1
ATOM 1030 N N . LYS A 1 138 ? 53.446 3.922 -87.451 1.00 90.06 138 LYS A N 1
ATOM 1031 C CA . LYS A 1 138 ? 52.004 4.196 -87.431 1.00 90.06 138 LYS A CA 1
ATOM 1032 C C . LYS A 1 138 ? 51.282 3.235 -86.480 1.00 90.06 138 LYS A C 1
ATOM 1034 O O . LYS A 1 138 ? 50.477 3.688 -85.667 1.00 90.06 138 LYS A O 1
ATOM 1039 N N . GLY A 1 139 ? 51.629 1.947 -86.521 1.00 93.00 139 GLY A N 1
ATOM 1040 C CA . GLY A 1 139 ? 51.127 0.938 -85.585 1.00 93.00 139 GLY A CA 1
ATOM 1041 C C . GLY A 1 139 ? 51.451 1.267 -84.124 1.00 93.00 139 GLY A C 1
ATOM 1042 O O . GLY A 1 139 ? 50.565 1.209 -83.269 1.00 93.00 139 GLY A O 1
ATOM 1043 N N . GLN A 1 140 ? 52.680 1.703 -83.836 1.00 94.38 140 GLN A N 1
ATOM 1044 C CA . GLN A 1 140 ? 53.096 2.131 -82.498 1.00 94.38 140 GLN A CA 1
ATOM 1045 C C . GLN A 1 140 ? 52.352 3.387 -82.026 1.00 94.38 140 GLN A C 1
ATOM 1047 O O . GLN A 1 140 ? 51.879 3.411 -80.888 1.00 94.38 140 GLN A O 1
ATOM 1052 N N . LYS A 1 141 ? 52.178 4.405 -82.887 1.00 95.00 141 LYS A N 1
ATOM 1053 C CA . LYS A 1 141 ? 51.399 5.617 -82.565 1.00 95.00 141 LYS A CA 1
ATOM 1054 C C . LYS A 1 141 ? 49.941 5.276 -82.243 1.00 95.00 141 LYS A C 1
ATOM 1056 O O . LYS A 1 141 ? 49.415 5.728 -81.226 1.00 95.00 141 LYS A O 1
ATOM 1061 N N . GLU A 1 142 ? 49.290 4.456 -83.067 1.00 94.69 142 GLU A N 1
ATOM 1062 C CA . GLU A 1 142 ? 47.901 4.029 -82.851 1.00 94.69 142 GLU A CA 1
ATOM 1063 C C . GLU A 1 142 ? 47.743 3.188 -81.576 1.00 94.69 142 GLU A C 1
ATOM 1065 O O . GLU A 1 142 ? 46.785 3.380 -80.819 1.00 94.69 142 GLU A O 1
ATOM 1070 N N . TRP A 1 143 ? 48.689 2.285 -81.296 1.00 96.62 143 TRP A N 1
ATOM 1071 C CA . TRP A 1 143 ? 48.696 1.487 -80.071 1.00 96.62 143 TRP A CA 1
ATOM 1072 C C . TRP A 1 143 ? 48.876 2.358 -78.824 1.00 96.62 143 TRP A C 1
ATOM 1074 O O . TRP A 1 143 ? 48.104 2.226 -77.870 1.00 96.62 143 TRP A O 1
ATOM 1084 N N . ALA A 1 144 ? 49.831 3.293 -78.845 1.00 96.81 144 ALA A N 1
ATOM 1085 C CA . ALA A 1 144 ? 50.057 4.234 -77.752 1.00 96.81 144 ALA A CA 1
ATOM 1086 C C . ALA A 1 144 ? 48.819 5.111 -77.515 1.00 96.81 144 ALA A C 1
ATOM 1088 O O . ALA A 1 144 ? 48.354 5.238 -76.381 1.00 96.81 144 ALA A O 1
ATOM 1089 N N . HIS A 1 145 ? 48.218 5.638 -78.586 1.00 95.50 145 HIS A N 1
ATOM 1090 C CA . HIS A 1 145 ? 46.992 6.425 -78.500 1.00 95.50 145 HIS A CA 1
ATOM 1091 C C . HIS A 1 145 ? 45.834 5.624 -77.885 1.00 95.50 145 HIS A C 1
ATOM 1093 O O . HIS A 1 145 ? 45.165 6.096 -76.962 1.00 95.50 145 HIS A O 1
ATOM 1099 N N . ARG A 1 146 ? 45.634 4.374 -78.324 1.00 97.06 146 ARG A N 1
ATOM 1100 C CA . ARG A 1 146 ? 44.617 3.482 -77.750 1.00 97.06 146 ARG A CA 1
ATOM 1101 C C . ARG A 1 146 ? 44.865 3.224 -76.265 1.00 97.06 146 ARG A C 1
ATOM 1103 O O . ARG A 1 146 ? 43.926 3.290 -75.479 1.00 97.06 146 ARG A O 1
ATOM 1110 N N . LYS A 1 147 ? 46.120 3.008 -75.858 1.00 97.81 147 LYS A N 1
ATOM 1111 C CA . LYS A 1 147 ? 46.485 2.826 -74.445 1.00 97.81 147 LYS A CA 1
ATOM 1112 C C . LYS A 1 147 ? 46.217 4.060 -73.596 1.00 97.81 147 LYS A C 1
ATOM 1114 O O . LYS A 1 147 ? 45.755 3.904 -72.465 1.00 97.81 147 LYS A O 1
ATOM 1119 N N . VAL A 1 148 ? 46.445 5.262 -74.124 1.00 97.38 148 VAL A N 1
ATOM 1120 C CA . VAL A 1 148 ? 46.086 6.513 -73.438 1.00 97.38 148 VAL A CA 1
ATOM 1121 C C . VAL A 1 148 ? 44.573 6.608 -73.256 1.00 97.38 148 VAL A C 1
ATOM 1123 O O . VAL A 1 148 ? 44.117 6.853 -72.141 1.00 97.38 148 VAL A O 1
ATOM 1126 N N . ILE A 1 149 ? 43.786 6.345 -74.305 1.00 97.00 149 ILE A N 1
ATOM 1127 C CA . ILE A 1 149 ? 42.317 6.361 -74.221 1.00 97.00 149 ILE A CA 1
ATOM 1128 C C . ILE A 1 149 ? 41.809 5.330 -73.210 1.00 97.00 149 ILE A C 1
ATOM 1130 O O . ILE A 1 149 ? 40.969 5.656 -72.372 1.00 97.00 149 ILE A O 1
ATOM 1134 N N . ASP A 1 150 ? 42.310 4.097 -73.260 1.00 97.31 150 ASP A N 1
ATOM 1135 C CA . ASP A 1 150 ? 41.892 3.034 -72.345 1.00 97.31 150 ASP A CA 1
ATOM 1136 C C . ASP A 1 150 ? 42.253 3.377 -70.894 1.00 97.31 150 ASP A C 1
ATOM 1138 O O . ASP A 1 150 ? 41.438 3.189 -69.986 1.00 97.31 150 ASP A O 1
ATOM 1142 N N . SER A 1 151 ? 43.433 3.963 -70.675 1.00 97.62 151 SER A N 1
ATOM 1143 C CA . SER A 1 151 ? 43.865 4.442 -69.358 1.00 97.62 151 SER A CA 1
ATOM 1144 C C . SER A 1 151 ? 42.996 5.601 -68.861 1.00 97.62 151 SER A C 1
ATOM 1146 O O . SER A 1 151 ? 42.586 5.600 -67.702 1.00 97.62 151 SER A O 1
ATOM 1148 N N . ALA A 1 152 ? 42.638 6.552 -69.728 1.00 96.44 152 ALA A N 1
ATOM 1149 C CA . ALA A 1 152 ? 41.756 7.670 -69.393 1.00 96.44 152 ALA A CA 1
ATOM 1150 C C . ALA A 1 152 ? 40.322 7.211 -69.067 1.00 96.44 152 ALA A C 1
ATOM 1152 O O . ALA A 1 152 ? 39.703 7.707 -68.120 1.00 96.44 152 ALA A O 1
ATOM 1153 N N . LYS A 1 153 ? 39.798 6.226 -69.812 1.00 97.56 153 LYS A N 1
ATOM 1154 C CA . LYS A 1 153 ? 38.498 5.591 -69.534 1.00 97.56 153 LYS A CA 1
ATOM 1155 C C . LYS A 1 153 ? 38.510 4.869 -68.189 1.00 97.56 153 LYS A C 1
ATOM 1157 O O . LYS A 1 153 ? 37.583 5.049 -67.400 1.00 97.56 153 LYS A O 1
ATOM 1162 N N . ARG A 1 154 ? 39.565 4.094 -67.905 1.00 97.94 154 ARG A N 1
ATOM 1163 C CA . ARG A 1 154 ? 39.741 3.422 -66.611 1.00 97.94 154 ARG A CA 1
ATOM 1164 C C . ARG A 1 154 ? 39.818 4.431 -65.467 1.00 97.94 154 ARG A C 1
ATOM 1166 O O . ARG A 1 154 ? 39.061 4.302 -64.515 1.00 97.94 154 ARG A O 1
ATOM 1173 N N . LEU A 1 155 ? 40.626 5.482 -65.611 1.00 97.56 155 LEU A N 1
ATOM 1174 C CA . LEU A 1 155 ? 40.734 6.543 -64.609 1.00 97.56 155 LEU A CA 1
ATOM 1175 C C . LEU A 1 155 ? 39.381 7.220 -64.342 1.00 97.56 155 LEU A C 1
ATOM 1177 O O . LEU A 1 155 ? 39.039 7.488 -63.196 1.00 97.56 155 LEU A O 1
ATOM 1181 N N . SER A 1 156 ? 38.585 7.463 -65.385 1.00 97.25 156 SER A N 1
ATOM 1182 C CA . SER A 1 156 ? 37.252 8.061 -65.250 1.00 97.25 156 SER A CA 1
ATOM 1183 C C . SER A 1 156 ? 36.285 7.155 -64.476 1.00 97.25 156 SER A C 1
ATOM 1185 O O . SER A 1 156 ? 35.532 7.641 -63.631 1.00 97.25 156 SER A O 1
ATOM 1187 N N . LYS A 1 157 ? 36.334 5.837 -64.714 1.00 98.06 157 LYS A N 1
ATOM 1188 C CA . LYS A 1 157 ? 35.576 4.847 -63.938 1.00 98.06 157 LYS A CA 1
ATOM 1189 C C . LYS A 1 157 ? 36.017 4.834 -62.471 1.00 98.06 157 LYS A C 1
ATOM 1191 O O . LYS A 1 157 ? 35.165 4.942 -61.591 1.00 98.06 157 LYS A O 1
ATOM 1196 N N . ASP A 1 158 ? 37.322 4.773 -62.223 1.00 97.81 158 ASP A N 1
ATOM 1197 C CA . ASP A 1 158 ? 37.890 4.732 -60.871 1.00 97.81 1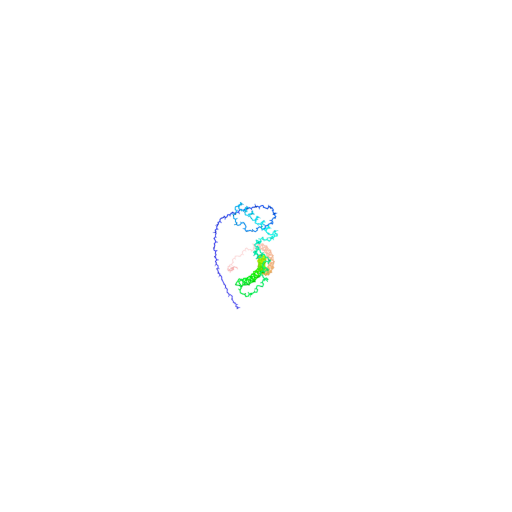58 ASP A CA 1
ATOM 1198 C C . ASP A 1 158 ? 37.546 6.017 -60.084 1.00 97.81 158 ASP A C 1
ATOM 1200 O O . ASP A 1 158 ? 37.226 5.967 -58.896 1.00 97.81 158 ASP A O 1
ATOM 1204 N N . LEU A 1 159 ? 37.519 7.183 -60.745 1.00 97.81 159 LEU A N 1
ATOM 1205 C CA . LEU A 1 159 ? 37.089 8.449 -60.139 1.00 97.81 159 LEU A CA 1
ATOM 1206 C C . LEU A 1 159 ? 35.600 8.457 -59.760 1.00 97.81 159 LEU A C 1
ATOM 1208 O O . LEU A 1 159 ? 35.241 9.002 -58.710 1.00 97.81 159 LEU A O 1
ATOM 1212 N N . LEU A 1 160 ? 34.732 7.867 -60.588 1.00 98.06 160 LEU A N 1
ATOM 1213 C CA . LEU A 1 160 ? 33.307 7.738 -60.276 1.00 98.06 160 LEU A CA 1
ATOM 1214 C C . LEU A 1 160 ? 33.090 6.809 -59.076 1.00 98.06 160 LEU A C 1
ATOM 1216 O O . LEU A 1 160 ? 32.357 7.167 -58.154 1.00 98.06 160 LEU A O 1
ATOM 1220 N N . GLU A 1 161 ? 33.767 5.661 -59.055 1.00 98.00 161 GLU A N 1
ATOM 1221 C CA . GLU A 1 161 ? 33.736 4.721 -57.932 1.00 98.00 161 GLU A CA 1
ATOM 1222 C C . GLU A 1 161 ? 34.221 5.385 -56.639 1.00 98.00 161 GLU A C 1
ATOM 1224 O O . GLU A 1 161 ? 33.532 5.345 -55.619 1.00 98.00 161 GLU A O 1
ATOM 1229 N N . LEU A 1 162 ? 35.333 6.121 -56.696 1.00 98.12 162 LEU A N 1
ATOM 1230 C CA . LEU A 1 162 ? 35.845 6.869 -55.552 1.00 98.12 162 LEU A CA 1
ATOM 1231 C C . LEU A 1 162 ? 34.845 7.921 -55.043 1.00 98.12 162 LEU A C 1
ATOM 1233 O O . LEU A 1 162 ? 34.722 8.122 -53.832 1.00 98.12 162 LEU A O 1
ATOM 1237 N N . LYS A 1 163 ? 34.114 8.597 -55.939 1.00 98.06 163 LYS A N 1
ATOM 1238 C CA . LYS A 1 163 ? 33.062 9.551 -55.555 1.00 98.06 163 LYS A CA 1
ATOM 1239 C C . LYS A 1 163 ? 31.895 8.846 -54.856 1.00 98.06 163 LYS A C 1
ATOM 1241 O O . LYS A 1 163 ? 31.422 9.357 -53.841 1.00 98.06 163 LYS A O 1
ATOM 1246 N N . MET A 1 164 ? 31.469 7.685 -55.354 1.00 97.94 164 MET A N 1
ATOM 1247 C CA . MET A 1 164 ? 30.419 6.881 -54.716 1.00 97.94 164 MET A CA 1
ATOM 1248 C C . MET A 1 164 ? 30.847 6.394 -53.330 1.00 97.94 164 MET A C 1
ATOM 1250 O O . MET A 1 164 ? 30.119 6.614 -52.368 1.00 97.94 164 MET A O 1
ATOM 1254 N N . LEU A 1 165 ? 32.058 5.844 -53.191 1.00 98.00 165 LEU A N 1
ATOM 1255 C CA . LEU A 1 165 ? 32.588 5.376 -51.904 1.00 98.00 165 LEU A CA 1
ATOM 1256 C C . LEU A 1 165 ? 32.715 6.512 -50.876 1.00 98.00 165 LEU A C 1
ATOM 1258 O O . LEU A 1 165 ? 32.461 6.325 -49.685 1.00 98.00 165 LEU A O 1
ATOM 1262 N N . ARG A 1 166 ? 33.083 7.722 -51.321 1.00 97.81 166 ARG A N 1
ATOM 1263 C CA . ARG A 1 166 ? 33.095 8.915 -50.458 1.00 97.81 166 ARG A CA 1
ATOM 1264 C C . ARG A 1 166 ? 31.692 9.285 -49.983 1.00 97.81 166 ARG A C 1
ATOM 1266 O O . ARG A 1 166 ? 31.535 9.575 -48.799 1.00 97.81 166 ARG A O 1
ATOM 1273 N N . MET A 1 167 ? 30.701 9.257 -50.874 1.00 96.88 167 MET A N 1
ATOM 1274 C CA . MET A 1 167 ? 29.306 9.513 -50.507 1.00 96.88 167 MET A CA 1
ATOM 1275 C C . MET A 1 167 ? 28.795 8.458 -49.520 1.00 96.88 167 MET A C 1
ATOM 1277 O O . MET A 1 167 ? 28.296 8.805 -48.455 1.00 96.88 167 MET A O 1
ATOM 1281 N N . GLU A 1 168 ? 29.034 7.175 -49.799 1.00 97.19 168 GLU A N 1
ATOM 1282 C CA . GLU A 1 168 ? 28.631 6.073 -48.924 1.00 97.19 168 GLU A CA 1
ATOM 1283 C C . GLU A 1 168 ? 29.246 6.198 -47.522 1.00 97.19 168 GLU A C 1
ATOM 1285 O O . GLU A 1 168 ? 28.577 5.948 -46.516 1.00 97.19 168 GLU A O 1
ATOM 1290 N N . LYS A 1 169 ? 30.510 6.635 -47.424 1.00 97.88 169 LYS A N 1
ATOM 1291 C CA . LYS A 1 169 ? 31.160 6.899 -46.135 1.00 97.88 169 LYS A CA 1
ATOM 1292 C C . LYS A 1 169 ? 30.457 8.016 -45.358 1.00 97.88 169 LYS A C 1
ATOM 1294 O O . LYS A 1 169 ? 30.261 7.863 -44.152 1.00 97.88 169 LYS A O 1
ATOM 1299 N N . VAL A 1 170 ? 30.082 9.110 -46.025 1.00 97.56 170 VAL A N 1
ATOM 1300 C CA . VAL A 1 170 ? 29.333 10.219 -45.408 1.00 97.56 170 VAL A CA 1
ATOM 1301 C C . VAL A 1 170 ? 27.958 9.739 -44.941 1.00 97.56 170 VAL A C 1
ATOM 1303 O O . VAL A 1 170 ? 27.600 9.962 -43.785 1.00 97.56 170 VAL A O 1
ATOM 1306 N N . ASP A 1 171 ? 27.232 8.995 -45.776 1.00 97.44 171 ASP A N 1
ATOM 1307 C CA . ASP A 1 171 ? 25.914 8.449 -45.435 1.00 97.44 171 ASP A CA 1
ATOM 1308 C C . ASP A 1 171 ? 25.979 7.446 -44.282 1.00 97.44 171 ASP A C 1
ATOM 1310 O O . ASP A 1 171 ? 25.105 7.422 -43.412 1.00 97.44 171 ASP A O 1
ATOM 1314 N N . LYS A 1 172 ? 27.023 6.613 -44.238 1.00 97.94 172 LYS A N 1
ATOM 1315 C CA . LYS A 1 172 ? 27.255 5.676 -43.136 1.00 97.94 172 LYS A CA 1
ATOM 1316 C C . LYS A 1 172 ? 27.506 6.416 -41.829 1.00 97.94 172 LYS A C 1
ATOM 1318 O O . LYS A 1 172 ? 26.988 5.992 -40.799 1.00 97.94 172 LYS A O 1
ATOM 1323 N N . GLU A 1 173 ? 28.275 7.500 -41.856 1.00 97.44 173 GLU A N 1
ATOM 1324 C CA . GLU A 1 173 ? 28.548 8.295 -40.659 1.00 97.44 173 GLU A CA 1
ATOM 1325 C C . GLU A 1 173 ? 27.306 9.056 -40.186 1.00 97.44 173 GLU A C 1
ATOM 1327 O O . GLU A 1 173 ? 26.986 9.030 -38.998 1.00 97.44 173 GLU A O 1
ATOM 1332 N N . LYS A 1 174 ? 26.531 9.625 -41.116 1.00 98.00 174 LYS A N 1
ATOM 1333 C CA . LYS A 1 174 ? 25.227 10.222 -40.810 1.00 98.00 174 LYS A CA 1
ATOM 1334 C C . LYS A 1 174 ? 24.294 9.205 -40.148 1.00 98.00 174 LYS A C 1
ATOM 1336 O O . LYS A 1 174 ? 23.790 9.465 -39.061 1.00 98.00 174 LYS A O 1
ATOM 1341 N N . ARG A 1 175 ? 24.155 8.006 -40.725 1.00 97.44 175 ARG A N 1
ATOM 1342 C CA . ARG A 1 175 ? 23.338 6.924 -40.146 1.00 97.44 175 ARG A CA 1
ATOM 1343 C C . ARG A 1 175 ? 23.790 6.513 -38.745 1.00 97.44 175 ARG A C 1
ATOM 1345 O O . ARG A 1 175 ? 22.944 6.215 -37.907 1.00 97.44 175 ARG A O 1
ATOM 1352 N N . LYS A 1 176 ? 25.099 6.484 -38.467 1.00 98.12 176 LYS A N 1
ATOM 1353 C CA . LYS A 1 176 ? 25.600 6.221 -37.107 1.00 98.12 176 LYS A CA 1
ATOM 1354 C C . LYS A 1 176 ? 25.195 7.327 -36.137 1.00 98.12 176 LYS A C 1
ATOM 1356 O O . LYS A 1 176 ? 24.739 7.011 -35.044 1.00 98.12 176 LYS A O 1
ATOM 1361 N N . ASN A 1 177 ? 25.339 8.591 -36.528 1.00 98.00 177 ASN A N 1
ATOM 1362 C CA . ASN A 1 177 ? 24.951 9.721 -35.686 1.00 98.00 177 ASN A CA 1
ATOM 1363 C C . ASN A 1 177 ? 23.444 9.734 -35.414 1.00 98.00 177 ASN A C 1
ATOM 1365 O O . ASN A 1 177 ? 23.043 9.874 -34.260 1.00 98.00 177 ASN A O 1
ATOM 1369 N N . ASP A 1 178 ? 22.625 9.503 -36.442 1.00 97.94 178 ASP A N 1
ATOM 1370 C CA . ASP A 1 178 ? 21.168 9.406 -36.315 1.00 97.94 178 ASP A CA 1
ATOM 1371 C C . ASP A 1 178 ? 20.775 8.253 -35.377 1.00 97.94 178 ASP A C 1
ATOM 1373 O O . ASP A 1 178 ? 19.938 8.425 -34.491 1.00 97.94 178 ASP A O 1
ATOM 1377 N N . LYS A 1 179 ? 21.444 7.095 -35.499 1.00 98.12 179 LYS A N 1
ATOM 1378 C CA . LYS A 1 179 ? 21.259 5.954 -34.591 1.00 98.12 179 LYS A CA 1
ATOM 1379 C C . LYS A 1 179 ? 21.605 6.314 -33.145 1.00 98.12 179 LYS A C 1
ATOM 1381 O O . LYS A 1 179 ? 20.786 6.087 -32.260 1.00 98.12 179 LYS A O 1
ATOM 1386 N N . ILE A 1 180 ? 22.775 6.909 -32.901 1.00 97.88 180 ILE A N 1
ATOM 1387 C CA . ILE A 1 180 ? 23.197 7.331 -31.556 1.00 97.88 180 ILE A CA 1
ATOM 1388 C C . ILE A 1 180 ? 22.201 8.341 -30.972 1.00 97.88 180 ILE A C 1
ATOM 1390 O O . ILE A 1 180 ? 21.887 8.291 -29.783 1.00 97.88 180 ILE A O 1
ATOM 1394 N N . HIS A 1 181 ? 21.693 9.270 -31.784 1.00 97.81 181 HIS A N 1
ATOM 1395 C CA . HIS A 1 181 ? 20.711 10.249 -31.332 1.00 97.81 181 HIS A CA 1
ATOM 1396 C C . HIS A 1 181 ? 19.371 9.594 -30.964 1.00 97.81 181 HIS A C 1
ATOM 1398 O O . HIS A 1 181 ? 18.824 9.879 -29.895 1.00 97.81 181 HIS A O 1
ATOM 1404 N N . ALA A 1 182 ? 18.884 8.668 -31.793 1.00 98.25 18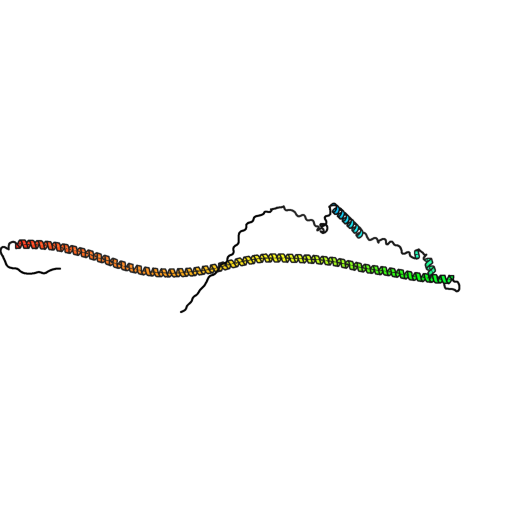2 ALA A N 1
ATOM 1405 C CA . ALA A 1 182 ? 17.675 7.901 -31.517 1.00 98.25 182 ALA A CA 1
ATOM 1406 C C . ALA A 1 182 ? 17.812 7.044 -30.245 1.00 98.25 182 ALA A C 1
ATOM 1408 O O . ALA A 1 182 ? 16.903 7.034 -29.413 1.00 98.25 182 ALA A O 1
ATOM 1409 N N . GLU A 1 183 ? 18.957 6.383 -30.051 1.00 98.38 183 GLU A N 1
ATOM 1410 C CA . GLU A 1 183 ? 19.263 5.602 -28.845 1.00 98.38 183 GLU A CA 1
ATOM 1411 C C . GLU A 1 183 ? 19.284 6.485 -27.593 1.00 98.38 183 GLU A C 1
ATOM 1413 O O . GLU A 1 183 ? 18.615 6.162 -26.613 1.00 98.38 183 GLU A O 1
ATOM 1418 N N . LYS A 1 184 ? 19.957 7.644 -27.632 1.00 98.38 184 LYS A N 1
ATOM 1419 C CA . LYS A 1 184 ? 19.956 8.613 -26.520 1.00 98.38 184 LYS A CA 1
ATOM 1420 C C . LYS A 1 184 ? 18.547 9.087 -26.171 1.00 98.38 184 LYS A C 1
ATOM 1422 O O . LYS A 1 184 ? 18.186 9.122 -24.999 1.00 98.38 184 LYS A O 1
ATOM 1427 N N . SER A 1 185 ? 17.742 9.422 -27.178 1.00 98.25 185 SER A N 1
ATOM 1428 C CA . SER A 1 185 ? 16.347 9.829 -26.981 1.00 98.25 185 SER A CA 1
ATOM 1429 C C . SER A 1 185 ? 15.504 8.703 -26.367 1.00 98.25 185 SER A C 1
ATOM 1431 O O . SER A 1 185 ? 14.690 8.953 -25.481 1.00 98.25 185 SER A O 1
ATOM 1433 N N . CYS A 1 186 ? 15.719 7.456 -26.795 1.00 98.44 186 CYS A N 1
ATOM 1434 C CA . CYS A 1 186 ? 15.053 6.287 -26.225 1.00 98.44 186 CYS A CA 1
ATOM 1435 C C . CYS A 1 186 ? 15.429 6.076 -24.752 1.00 98.44 186 CYS A C 1
ATOM 1437 O O . CYS A 1 186 ? 14.543 5.918 -23.916 1.00 98.44 186 CYS A O 1
ATOM 1439 N N . VAL A 1 187 ? 16.724 6.147 -24.426 1.00 98.56 187 VAL A N 1
ATOM 1440 C CA . VAL A 1 187 ? 17.221 6.024 -23.048 1.00 98.56 187 VAL A CA 1
ATOM 1441 C C . VAL A 1 187 ? 16.629 7.109 -22.150 1.00 98.56 187 VAL A C 1
ATOM 1443 O O . VAL A 1 187 ? 16.163 6.788 -21.063 1.00 98.56 187 VAL A O 1
ATOM 1446 N N . LEU A 1 188 ? 16.571 8.364 -22.608 1.00 98.56 188 LEU A N 1
ATOM 1447 C CA . LEU A 1 188 ? 15.960 9.454 -21.839 1.00 98.56 188 LEU A CA 1
ATOM 1448 C C . LEU A 1 188 ? 14.481 9.185 -21.533 1.00 98.56 188 LEU A C 1
ATOM 1450 O O . LEU A 1 188 ? 14.086 9.261 -20.373 1.00 98.56 188 LEU A O 1
ATOM 1454 N N . ARG A 1 189 ? 13.687 8.774 -22.533 1.00 98.56 189 ARG A N 1
ATOM 1455 C CA . ARG A 1 189 ? 12.280 8.399 -22.301 1.00 98.56 189 ARG A CA 1
ATOM 1456 C C . ARG A 1 189 ? 12.151 7.241 -21.314 1.00 98.56 189 ARG A C 1
ATOM 1458 O O . ARG A 1 189 ? 11.294 7.281 -20.437 1.00 98.56 189 ARG A O 1
ATOM 1465 N N . LEU A 1 190 ? 13.003 6.220 -21.423 1.00 98.62 190 LEU A N 1
ATOM 1466 C CA . LEU A 1 190 ? 13.007 5.106 -20.472 1.00 98.62 190 LEU A CA 1
ATOM 1467 C C . LEU A 1 190 ? 13.317 5.591 -19.050 1.00 98.62 190 LEU A C 1
ATOM 1469 O O . LEU A 1 190 ? 12.583 5.246 -18.128 1.00 98.62 190 LEU A O 1
ATOM 1473 N N . MET A 1 191 ? 14.320 6.453 -18.871 1.00 98.56 191 MET A N 1
ATOM 1474 C CA . MET A 1 191 ? 14.654 7.037 -17.567 1.00 98.56 191 MET A CA 1
ATOM 1475 C C . MET A 1 191 ? 13.500 7.863 -16.978 1.00 98.56 191 MET A C 1
ATOM 1477 O O . MET A 1 191 ? 13.192 7.723 -15.796 1.00 98.56 191 MET A O 1
ATOM 1481 N N . GLU A 1 192 ? 12.826 8.685 -17.786 1.00 98.50 192 GLU A N 1
ATOM 1482 C CA . GLU A 1 192 ? 11.658 9.475 -17.364 1.00 98.50 192 GLU A CA 1
ATOM 1483 C C . GLU A 1 192 ? 10.488 8.580 -16.930 1.00 98.50 192 GLU A C 1
ATOM 1485 O O . GLU A 1 192 ? 9.865 8.811 -15.886 1.00 98.50 192 GLU A O 1
ATOM 1490 N N . THR A 1 193 ? 10.205 7.523 -17.698 1.00 98.56 193 THR A N 1
ATOM 1491 C CA . THR A 1 193 ? 9.157 6.553 -17.346 1.00 98.56 193 THR A CA 1
ATOM 1492 C C . THR A 1 193 ? 9.506 5.772 -16.083 1.00 98.56 193 THR A C 1
ATOM 1494 O O . THR A 1 193 ? 8.649 5.596 -15.220 1.00 98.56 193 THR A O 1
ATOM 1497 N N . GLU A 1 194 ? 10.766 5.374 -15.908 1.00 98.56 194 GLU A N 1
ATOM 1498 C CA . GLU A 1 194 ? 11.235 4.673 -14.717 1.00 98.56 194 GLU A CA 1
ATOM 1499 C C . GLU A 1 194 ? 11.174 5.579 -13.478 1.00 98.56 194 GLU A C 1
ATOM 1501 O O . GLU A 1 194 ? 10.746 5.155 -12.405 1.00 98.56 194 GLU A O 1
ATOM 1506 N N . GLN A 1 195 ? 11.547 6.855 -13.608 1.00 98.62 195 GLN A N 1
ATOM 1507 C CA . GLN A 1 195 ? 11.402 7.836 -12.533 1.00 98.62 195 GLN A CA 1
ATOM 1508 C C . GLN A 1 195 ? 9.930 8.034 -12.150 1.00 98.62 195 GLN A C 1
ATOM 1510 O O . GLN A 1 195 ? 9.605 8.085 -10.962 1.00 98.62 195 GLN A O 1
ATOM 1515 N N . SER A 1 196 ? 9.041 8.126 -13.138 1.00 98.62 196 SER A N 1
ATOM 1516 C CA . SER A 1 196 ? 7.598 8.252 -12.910 1.00 98.62 196 SER A CA 1
ATOM 1517 C C . SER A 1 196 ? 7.035 7.010 -12.216 1.00 98.62 196 SER A C 1
ATOM 1519 O O . SER A 1 196 ? 6.305 7.133 -11.234 1.00 98.62 196 SER A O 1
ATOM 1521 N N . LEU A 1 197 ? 7.455 5.815 -12.640 1.00 98.69 197 LEU A N 1
ATOM 1522 C CA . LEU A 1 197 ? 7.076 4.552 -12.010 1.00 98.69 197 LEU A CA 1
ATOM 1523 C C . LEU A 1 197 ? 7.535 4.479 -10.548 1.00 98.69 197 LEU A C 1
ATOM 1525 O O . LEU A 1 197 ? 6.752 4.089 -9.686 1.00 98.69 197 LEU A O 1
ATOM 1529 N N . ARG A 1 198 ? 8.769 4.904 -10.239 1.00 98.62 198 ARG A N 1
ATOM 1530 C CA . ARG A 1 198 ? 9.268 4.962 -8.852 1.00 98.62 198 ARG A CA 1
ATOM 1531 C C . ARG A 1 198 ? 8.403 5.864 -7.965 1.00 98.62 198 ARG A C 1
ATOM 1533 O O . ARG A 1 198 ? 8.114 5.482 -6.834 1.00 98.62 198 ARG A O 1
ATOM 1540 N N . LYS A 1 199 ? 7.977 7.032 -8.468 1.00 98.62 199 LYS A N 1
ATOM 1541 C CA . LYS A 1 199 ? 7.090 7.955 -7.732 1.00 98.62 199 LYS A CA 1
ATOM 1542 C C . LYS A 1 199 ? 5.733 7.313 -7.447 1.00 98.62 199 LYS A C 1
ATOM 1544 O O . LYS A 1 199 ? 5.323 7.261 -6.293 1.00 98.62 199 LYS A O 1
ATOM 1549 N N . VAL A 1 200 ? 5.097 6.745 -8.472 1.00 98.62 200 VAL A N 1
ATOM 1550 C CA . VAL A 1 200 ? 3.807 6.051 -8.324 1.00 98.62 200 VAL A CA 1
ATOM 1551 C C . VAL A 1 200 ? 3.924 4.870 -7.358 1.00 98.62 200 VAL A C 1
ATOM 1553 O O . VAL A 1 200 ? 3.063 4.678 -6.507 1.00 98.62 200 VAL A O 1
ATOM 1556 N N . ASN A 1 201 ? 5.012 4.100 -7.416 1.00 98.44 201 ASN A N 1
ATOM 1557 C CA . ASN A 1 201 ? 5.226 2.976 -6.506 1.00 98.44 201 ASN A CA 1
ATOM 1558 C C . ASN A 1 201 ? 5.374 3.418 -5.036 1.00 98.44 201 ASN A C 1
ATOM 1560 O O . ASN A 1 201 ? 4.888 2.738 -4.127 1.00 98.44 201 ASN A O 1
ATOM 1564 N N . LEU A 1 202 ? 6.020 4.563 -4.791 1.00 98.50 202 LEU A N 1
ATOM 1565 C CA . LEU A 1 202 ? 6.104 5.150 -3.453 1.00 98.50 202 LEU A CA 1
ATOM 1566 C C . LEU A 1 202 ? 4.718 5.571 -2.943 1.00 98.50 202 LEU A C 1
ATOM 1568 O O . LEU A 1 202 ? 4.365 5.261 -1.806 1.00 98.50 202 LEU A O 1
ATOM 1572 N N . GLU A 1 203 ? 3.916 6.220 -3.788 1.00 98.56 203 GLU A N 1
ATOM 1573 C CA . GLU A 1 203 ? 2.539 6.604 -3.454 1.00 98.56 203 GLU A CA 1
ATOM 1574 C C . GLU A 1 203 ? 1.669 5.380 -3.148 1.00 98.56 203 GLU A C 1
ATOM 1576 O O . GLU A 1 203 ? 0.971 5.360 -2.135 1.00 98.56 203 GLU A O 1
ATOM 1581 N N . VAL A 1 204 ? 1.764 4.319 -3.956 1.00 98.75 204 VAL A N 1
ATOM 1582 C CA . VAL A 1 204 ? 1.073 3.042 -3.708 1.00 98.75 204 VAL A CA 1
ATOM 1583 C C . VAL A 1 204 ? 1.478 2.444 -2.361 1.00 98.75 204 VAL A C 1
ATOM 1585 O O . VAL A 1 204 ? 0.614 2.003 -1.606 1.00 98.75 204 VAL A O 1
ATOM 1588 N N . SER A 1 205 ? 2.767 2.480 -2.016 1.00 98.50 205 SER A N 1
ATOM 1589 C CA . SER A 1 205 ? 3.260 1.980 -0.725 1.00 98.50 205 SER A CA 1
ATOM 1590 C C . SER A 1 205 ? 2.691 2.781 0.454 1.00 98.50 205 SER A C 1
ATOM 1592 O O . SER A 1 205 ? 2.255 2.202 1.451 1.00 98.50 205 SER A O 1
ATOM 1594 N N . PHE A 1 206 ? 2.627 4.110 0.330 1.00 98.56 206 PHE A N 1
ATOM 1595 C CA . PHE A 1 206 ? 2.011 4.978 1.336 1.00 98.56 206 PHE A CA 1
ATOM 1596 C C . PHE A 1 206 ? 0.501 4.730 1.474 1.00 98.56 206 PHE A C 1
ATOM 1598 O O . PHE A 1 206 ? -0.018 4.650 2.590 1.00 98.56 206 PHE A O 1
ATOM 1605 N N . MET A 1 207 ? -0.211 4.572 0.355 1.00 98.62 207 MET A N 1
ATOM 1606 C CA . MET A 1 207 ? -1.638 4.250 0.364 1.00 98.62 207 MET A CA 1
ATOM 1607 C C . MET A 1 207 ? -1.902 2.882 0.999 1.00 98.62 207 MET A C 1
ATOM 1609 O O . MET A 1 207 ? -2.815 2.765 1.811 1.00 98.62 207 MET A O 1
ATOM 1613 N N . ALA A 1 208 ? -1.079 1.871 0.712 1.00 98.62 208 ALA A N 1
ATOM 1614 C CA . ALA A 1 208 ? -1.192 0.550 1.329 1.00 98.62 208 ALA A CA 1
ATOM 1615 C C . ALA A 1 208 ? -1.009 0.610 2.858 1.00 98.62 208 ALA A C 1
ATOM 1617 O O . ALA A 1 208 ? -1.764 -0.011 3.606 1.00 98.62 208 ALA A O 1
ATOM 1618 N N . GLU A 1 209 ? -0.057 1.413 3.341 1.00 98.75 209 GLU A N 1
ATOM 1619 C CA . GLU A 1 209 ? 0.124 1.685 4.771 1.00 98.75 209 GLU A CA 1
ATOM 1620 C C . GLU A 1 209 ? -1.092 2.387 5.390 1.00 98.75 209 GLU A C 1
ATOM 1622 O O . GLU A 1 209 ? -1.527 2.054 6.494 1.00 98.75 209 GLU A O 1
ATOM 1627 N N . ALA A 1 210 ? -1.665 3.373 4.698 1.00 98.69 210 ALA A N 1
ATOM 1628 C CA . ALA A 1 210 ? -2.869 4.055 5.159 1.00 98.69 210 ALA A CA 1
ATOM 1629 C C . ALA A 1 210 ? -4.074 3.105 5.242 1.00 98.69 210 ALA A C 1
ATOM 1631 O O . ALA A 1 210 ? -4.775 3.111 6.255 1.00 98.69 210 ALA A O 1
ATOM 1632 N N . VAL A 1 211 ? -4.275 2.259 4.227 1.00 98.81 211 VAL A N 1
ATOM 1633 C CA . VAL A 1 211 ? -5.344 1.250 4.196 1.00 98.81 211 VAL A CA 1
ATOM 1634 C C . VAL A 1 211 ? -5.199 0.282 5.363 1.00 98.81 211 VAL A C 1
ATOM 1636 O O . VAL A 1 211 ? -6.138 0.152 6.142 1.00 98.81 211 VAL A O 1
ATOM 1639 N N . ARG A 1 212 ? -4.012 -0.296 5.581 1.00 98.75 212 ARG A N 1
ATOM 1640 C CA . ARG A 1 212 ? -3.793 -1.232 6.693 1.00 98.75 212 ARG A CA 1
ATOM 1641 C C . ARG A 1 212 ? -4.085 -0.598 8.055 1.00 98.75 212 ARG A C 1
ATOM 1643 O O . ARG A 1 212 ? -4.721 -1.212 8.905 1.00 98.75 212 ARG A O 1
ATOM 1650 N N . ARG A 1 213 ? -3.668 0.658 8.269 1.00 98.75 213 ARG A N 1
ATOM 1651 C CA . ARG A 1 213 ? -3.981 1.397 9.508 1.00 98.75 213 ARG A CA 1
ATOM 1652 C C . ARG A 1 213 ? -5.483 1.619 9.684 1.00 98.75 213 ARG A C 1
ATOM 1654 O O . ARG A 1 213 ? -5.980 1.534 10.808 1.00 98.75 213 ARG A O 1
ATOM 1661 N N . LEU A 1 214 ? -6.203 1.925 8.605 1.00 98.81 214 LEU A N 1
ATOM 1662 C CA . LEU A 1 214 ? -7.658 2.072 8.641 1.00 98.81 214 LEU A CA 1
ATOM 1663 C C . LEU A 1 214 ? -8.353 0.736 8.909 1.00 98.81 214 LEU A C 1
ATOM 1665 O O . LEU A 1 214 ? -9.285 0.707 9.706 1.00 98.81 214 LEU A O 1
ATOM 1669 N N . GLU A 1 215 ? -7.879 -0.360 8.323 1.00 98.81 215 GLU A N 1
ATOM 1670 C CA . GLU A 1 215 ? -8.385 -1.712 8.574 1.00 98.81 215 GLU A CA 1
ATOM 1671 C C . GLU A 1 215 ? -8.202 -2.116 10.042 1.00 98.81 215 GLU A C 1
ATOM 1673 O O . GLU A 1 215 ? -9.174 -2.528 10.674 1.00 98.81 215 GLU A O 1
ATOM 1678 N N . THR A 1 216 ? -7.017 -1.894 10.628 1.00 98.75 216 THR A N 1
ATOM 1679 C CA . THR A 1 216 ? -6.769 -2.137 12.062 1.00 98.75 216 THR A CA 1
ATOM 1680 C C . THR A 1 216 ? -7.713 -1.324 12.951 1.00 98.75 216 THR A C 1
ATOM 1682 O O . THR A 1 216 ? -8.297 -1.851 13.900 1.00 98.75 216 THR A O 1
ATOM 1685 N N . LYS A 1 217 ? -7.904 -0.032 12.653 1.00 98.69 217 LYS A N 1
ATOM 1686 C CA . LYS A 1 217 ? -8.845 0.809 13.411 1.00 98.69 217 LYS A CA 1
ATOM 1687 C C . LYS A 1 217 ? -10.287 0.341 13.240 1.00 98.69 217 LYS A C 1
ATOM 1689 O O . LYS A 1 217 ? -11.033 0.327 14.212 1.00 98.69 217 LYS A O 1
ATOM 1694 N N . ASN A 1 218 ? -10.675 -0.075 12.036 1.00 98.75 218 ASN A N 1
ATOM 1695 C CA . ASN A 1 218 ? -12.009 -0.602 11.768 1.00 98.75 218 ASN A CA 1
ATOM 1696 C C . ASN A 1 218 ? -12.268 -1.882 12.574 1.00 98.75 218 ASN A C 1
ATOM 1698 O O . ASN A 1 218 ? -13.315 -1.995 13.210 1.00 98.75 218 ASN A O 1
ATOM 1702 N N . SER A 1 219 ? -11.305 -2.811 12.612 1.00 98.69 219 SER A N 1
ATOM 1703 C CA . SER A 1 219 ? -11.415 -4.018 13.436 1.00 98.69 219 SER A CA 1
ATOM 1704 C C . SER A 1 219 ? -11.491 -3.693 14.927 1.00 98.69 219 SER A C 1
ATOM 1706 O O . SER A 1 219 ? -12.321 -4.275 15.621 1.00 98.69 219 SER A O 1
ATOM 1708 N N . GLN A 1 220 ? -10.702 -2.724 15.406 1.00 98.56 220 GLN A N 1
ATOM 1709 C CA . GLN A 1 220 ? -10.748 -2.294 16.804 1.00 98.56 220 GLN A CA 1
ATOM 1710 C C . GLN A 1 220 ? -12.115 -1.703 17.163 1.00 98.56 220 GLN A C 1
ATOM 1712 O O . GLN A 1 220 ? -12.738 -2.141 18.121 1.00 98.56 220 GLN A O 1
ATOM 1717 N N . MET A 1 221 ? -12.637 -0.784 16.347 1.00 98.75 221 MET A N 1
ATOM 1718 C CA . MET A 1 221 ? -13.955 -0.185 16.580 1.00 98.75 221 MET A CA 1
ATOM 1719 C C . MET A 1 221 ? -15.073 -1.232 16.601 1.00 98.75 221 MET A C 1
ATOM 1721 O O . MET A 1 221 ? -16.012 -1.111 17.382 1.00 98.75 221 MET A O 1
ATOM 1725 N N . ARG A 1 222 ? -14.994 -2.273 15.760 1.00 98.69 222 ARG A N 1
ATOM 1726 C CA . ARG A 1 222 ? -15.969 -3.375 15.786 1.00 98.69 222 ARG A CA 1
ATOM 1727 C C . ARG A 1 222 ? -15.896 -4.170 17.086 1.00 98.69 222 ARG A C 1
ATOM 1729 O O . ARG A 1 222 ? -16.948 -4.497 17.631 1.00 98.69 222 ARG A O 1
ATOM 1736 N N . ALA A 1 223 ? -14.691 -4.449 17.578 1.00 98.75 223 ALA A N 1
ATOM 1737 C CA . ALA A 1 223 ? -14.499 -5.106 18.866 1.00 98.75 223 ALA A CA 1
ATOM 1738 C C . ALA A 1 223 ? -15.032 -4.241 20.022 1.00 98.75 223 ALA A C 1
ATOM 1740 O O . ALA A 1 223 ? -15.772 -4.746 20.863 1.00 98.75 223 ALA A O 1
ATOM 1741 N N . ASP A 1 224 ? -14.749 -2.936 20.012 1.00 98.69 224 ASP A N 1
ATOM 1742 C CA . ASP A 1 224 ? -15.217 -1.993 21.035 1.00 98.69 224 ASP A CA 1
ATOM 1743 C C . ASP A 1 224 ? -16.748 -1.879 21.047 1.00 98.69 224 ASP A C 1
ATOM 1745 O O . ASP A 1 224 ? -17.370 -1.898 22.108 1.00 98.69 224 ASP A O 1
ATOM 1749 N N . ILE A 1 225 ? -17.381 -1.812 19.870 1.00 98.62 225 ILE A N 1
ATOM 1750 C CA . ILE A 1 225 ? -18.846 -1.800 19.752 1.00 98.62 225 ILE A CA 1
ATOM 1751 C C . ILE A 1 225 ? -19.446 -3.072 20.355 1.00 98.62 225 ILE A C 1
ATOM 1753 O O . ILE A 1 225 ? -20.445 -2.994 21.070 1.00 98.62 225 ILE A O 1
ATOM 1757 N N . GLU A 1 226 ? -18.865 -4.237 20.073 1.00 98.75 226 GLU A N 1
ATOM 1758 C CA . GLU A 1 226 ? -19.379 -5.497 20.607 1.00 98.75 226 GLU A CA 1
ATOM 1759 C C . GLU A 1 226 ? -19.172 -5.594 22.124 1.00 98.75 226 GLU A C 1
ATOM 1761 O O . GLU A 1 226 ? -20.095 -5.967 22.846 1.00 98.75 226 GLU A O 1
ATOM 1766 N N . ALA A 1 227 ? -18.024 -5.140 22.632 1.00 98.75 227 ALA A N 1
ATOM 1767 C CA . ALA A 1 227 ? -17.773 -5.037 24.066 1.00 98.75 227 ALA A CA 1
ATOM 1768 C C . ALA A 1 227 ? -18.784 -4.108 24.766 1.00 98.75 227 ALA A C 1
ATOM 1770 O O . ALA A 1 227 ? -19.332 -4.462 25.810 1.00 98.75 227 ALA A O 1
ATOM 1771 N N . LEU A 1 228 ? -19.097 -2.949 24.174 1.00 98.62 228 LEU A N 1
ATOM 1772 C CA . LEU A 1 228 ? -20.095 -2.019 24.711 1.00 98.62 228 LEU A CA 1
ATOM 1773 C C . LEU A 1 228 ? -21.508 -2.609 24.702 1.00 98.62 228 LEU A C 1
ATOM 1775 O O . LEU A 1 228 ? -22.247 -2.422 25.668 1.00 98.62 228 LEU A O 1
ATOM 1779 N N . LYS A 1 229 ? -21.893 -3.338 23.647 1.00 98.81 229 LYS A N 1
ATOM 1780 C CA . LYS A 1 229 ? -23.185 -4.041 23.601 1.00 98.81 229 LYS A CA 1
ATOM 1781 C C . LYS A 1 229 ? -23.296 -5.092 24.701 1.00 98.81 229 LYS A C 1
ATOM 1783 O O . LYS A 1 229 ? -24.331 -5.160 25.364 1.00 98.81 229 LYS A O 1
ATOM 1788 N N . LEU A 1 230 ? -22.243 -5.887 24.906 1.00 98.69 230 LEU A N 1
ATOM 1789 C CA . LEU A 1 230 ? -22.196 -6.890 25.969 1.00 98.69 230 LEU A CA 1
ATOM 1790 C C . LEU A 1 230 ? -22.304 -6.231 27.349 1.00 98.69 230 LEU A C 1
ATOM 1792 O O . LEU A 1 230 ? -23.164 -6.625 28.133 1.00 98.69 230 LEU A O 1
ATOM 1796 N N . ASN A 1 231 ? -21.533 -5.169 27.597 1.00 98.56 231 ASN A N 1
ATOM 1797 C CA . ASN A 1 231 ? -21.579 -4.416 28.851 1.00 98.56 231 ASN A CA 1
ATOM 1798 C C . ASN A 1 231 ? -22.964 -3.786 29.106 1.00 98.56 231 ASN A C 1
ATOM 1800 O O . ASN A 1 231 ? -23.515 -3.888 30.198 1.00 98.56 231 ASN A O 1
ATOM 1804 N N . ALA A 1 232 ? -23.590 -3.189 28.087 1.00 98.62 232 ALA A N 1
ATOM 1805 C CA . ALA A 1 232 ? -24.942 -2.643 28.210 1.00 98.62 232 ALA A CA 1
ATOM 1806 C C . ALA A 1 232 ? -25.981 -3.734 28.534 1.00 98.62 232 ALA A C 1
ATOM 1808 O O . ALA A 1 232 ? -26.884 -3.522 29.347 1.00 98.62 232 ALA A O 1
ATOM 1809 N N . SER A 1 233 ? -25.850 -4.917 27.924 1.00 98.44 233 SER A N 1
ATOM 1810 C CA . SER A 1 233 ? -26.702 -6.073 28.220 1.00 98.44 233 SER A CA 1
ATOM 1811 C C . SER A 1 233 ? -26.496 -6.587 29.648 1.00 98.44 233 SER A C 1
ATOM 1813 O O . SER A 1 233 ? -27.472 -6.878 30.343 1.00 98.44 233 SER A O 1
ATOM 1815 N N . GLU A 1 234 ? -25.246 -6.674 30.102 1.00 98.38 234 GLU A N 1
ATOM 1816 C CA . GLU A 1 234 ? -24.894 -7.078 31.463 1.00 98.38 234 GLU A CA 1
ATOM 1817 C C . GLU A 1 234 ? -25.433 -6.089 32.501 1.00 98.38 234 GLU A C 1
ATOM 1819 O O . GLU A 1 234 ? -26.172 -6.494 33.397 1.00 98.38 234 GLU A O 1
ATOM 1824 N N . SER A 1 235 ? -25.206 -4.789 32.312 1.00 98.44 235 SER A N 1
ATOM 1825 C CA . SER A 1 235 ? -25.736 -3.745 33.193 1.00 98.44 235 SER A CA 1
ATOM 1826 C C . SER A 1 235 ? -27.271 -3.757 33.255 1.00 98.44 235 SER A C 1
ATOM 1828 O O . SER A 1 235 ? -27.864 -3.653 34.330 1.00 98.44 235 SER A O 1
ATOM 1830 N N . ASN A 1 236 ? -27.958 -3.976 32.126 1.00 98.62 236 ASN A N 1
ATOM 1831 C CA . ASN A 1 236 ? -29.417 -4.125 32.112 1.00 98.62 236 ASN A CA 1
ATOM 1832 C C . ASN A 1 236 ? -29.884 -5.377 32.879 1.00 98.62 236 ASN A C 1
ATOM 1834 O O . ASN A 1 236 ? -30.934 -5.360 33.530 1.00 98.62 236 ASN A O 1
ATOM 1838 N N . ARG A 1 237 ? -29.121 -6.476 32.817 1.00 98.56 237 ARG A N 1
ATOM 1839 C CA . ARG A 1 237 ? -29.387 -7.691 33.602 1.00 98.56 237 ARG A CA 1
ATOM 1840 C C . ARG A 1 237 ? -29.249 -7.402 35.095 1.00 98.56 237 ARG A C 1
ATOM 1842 O O . ARG A 1 237 ? -30.172 -7.704 35.848 1.00 98.56 237 ARG A O 1
ATOM 1849 N N . GLU A 1 238 ? -28.155 -6.769 35.506 1.00 98.56 238 GLU A N 1
ATOM 1850 C CA . GLU A 1 238 ? -27.904 -6.384 36.899 1.00 98.56 238 GLU A CA 1
ATOM 1851 C C . GLU A 1 238 ? -28.984 -5.447 37.440 1.00 98.56 238 GLU A C 1
ATOM 1853 O O . GLU A 1 238 ? -29.548 -5.706 38.505 1.00 98.56 238 GLU A O 1
ATOM 1858 N N . MET A 1 239 ? -29.348 -4.414 36.673 1.00 98.31 239 MET A N 1
ATOM 1859 C CA . MET A 1 239 ? -30.410 -3.474 37.029 1.00 98.31 239 MET A CA 1
ATOM 1860 C C . MET A 1 239 ? -31.732 -4.201 37.292 1.00 98.31 239 MET A C 1
ATOM 1862 O O . MET A 1 239 ? -32.382 -3.975 38.313 1.00 98.31 239 MET A O 1
ATOM 1866 N N . LYS A 1 240 ? -32.126 -5.133 36.415 1.00 98.62 240 LYS A N 1
ATOM 1867 C CA . LYS A 1 240 ? -33.336 -5.945 36.622 1.00 98.62 240 LYS A CA 1
ATOM 1868 C C . LYS A 1 240 ? -33.257 -6.759 37.906 1.00 98.62 240 LYS A C 1
ATOM 1870 O O . LYS A 1 240 ? -34.239 -6.817 38.647 1.00 98.62 240 LYS A O 1
ATOM 1875 N N . GLU A 1 241 ? -32.116 -7.377 38.196 1.00 98.56 241 GLU A N 1
ATOM 1876 C CA . GLU A 1 241 ? -31.960 -8.130 39.435 1.00 98.56 241 GLU A CA 1
ATOM 1877 C C . GLU A 1 241 ? -32.074 -7.228 40.670 1.00 98.56 241 GLU A C 1
ATOM 1879 O O . GLU A 1 241 ? -32.809 -7.579 41.598 1.00 98.56 241 GLU A O 1
ATOM 1884 N N . VAL A 1 242 ? -31.409 -6.068 40.679 1.00 98.69 242 VAL A N 1
ATOM 1885 C CA . VAL A 1 242 ? -31.494 -5.076 41.764 1.00 98.69 242 VAL A CA 1
ATOM 1886 C C . VAL A 1 242 ? -32.937 -4.623 41.963 1.00 98.69 242 VAL A C 1
ATOM 1888 O O . VAL A 1 242 ? -33.446 -4.743 43.076 1.00 98.69 242 VAL A O 1
ATOM 1891 N N . LEU A 1 243 ? -33.649 -4.255 40.895 1.00 98.62 243 LEU A N 1
ATOM 1892 C CA . LEU A 1 243 ? -35.067 -3.884 40.961 1.00 98.62 243 LEU A CA 1
ATOM 1893 C C . LEU A 1 243 ? -35.938 -5.012 41.534 1.00 98.62 243 LEU A C 1
ATOM 1895 O O . LEU A 1 243 ? -36.872 -4.768 42.303 1.00 98.62 243 LEU A O 1
ATOM 1899 N N . THR A 1 244 ? -35.648 -6.278 41.205 1.00 98.62 244 THR A N 1
ATOM 1900 C CA . THR A 1 244 ? -36.390 -7.406 41.795 1.00 98.62 244 THR A CA 1
ATOM 1901 C C . THR A 1 244 ? -36.090 -7.595 43.282 1.00 98.62 244 THR A C 1
ATOM 1903 O O . THR A 1 244 ? -36.972 -8.039 44.023 1.00 98.62 244 THR A O 1
ATOM 1906 N N . ARG A 1 245 ? -34.859 -7.311 43.729 1.00 98.56 245 ARG A N 1
ATOM 1907 C CA . ARG A 1 245 ? -34.462 -7.371 45.144 1.00 98.56 245 ARG A CA 1
ATOM 1908 C C . ARG A 1 245 ? -35.099 -6.218 45.914 1.00 98.56 245 ARG A C 1
ATOM 1910 O O . ARG A 1 245 ? -35.733 -6.465 46.934 1.00 98.56 245 ARG A O 1
ATOM 1917 N N . GLU A 1 246 ? -35.042 -5.007 45.377 1.00 98.50 246 GLU A N 1
ATOM 1918 C CA . GLU A 1 246 ? -35.667 -3.815 45.948 1.00 98.50 246 GLU A CA 1
ATOM 1919 C C . GLU A 1 246 ? -37.178 -4.005 46.117 1.00 98.50 246 GLU A C 1
ATOM 1921 O O . GLU A 1 246 ? -37.707 -3.841 47.215 1.00 98.50 246 GLU A O 1
ATOM 1926 N N . ARG A 1 247 ? -37.874 -4.494 45.081 1.00 98.50 247 ARG A N 1
ATOM 1927 C CA . ARG A 1 247 ? -39.308 -4.809 45.172 1.00 98.50 247 ARG A CA 1
ATOM 1928 C C . ARG A 1 247 ? -39.612 -5.841 46.261 1.00 98.50 247 ARG A C 1
ATOM 1930 O O . ARG A 1 247 ? -40.648 -5.750 46.918 1.00 98.50 247 ARG A O 1
ATOM 1937 N N . ARG A 1 248 ? -38.739 -6.836 46.455 1.00 98.50 248 ARG A N 1
ATOM 1938 C CA . ARG A 1 248 ? -38.874 -7.827 47.538 1.00 98.50 248 ARG A CA 1
ATOM 1939 C C . ARG A 1 248 ? -38.684 -7.183 48.913 1.00 98.50 248 ARG A C 1
ATOM 1941 O O . ARG A 1 248 ? -39.479 -7.462 49.806 1.00 98.50 248 ARG A O 1
ATOM 1948 N N . CYS A 1 249 ? -37.689 -6.315 49.080 1.00 98.25 249 CYS A N 1
ATOM 1949 C CA . CYS A 1 249 ? -37.456 -5.586 50.328 1.00 98.25 249 CYS A CA 1
ATOM 1950 C C . CYS A 1 249 ? -38.607 -4.628 50.659 1.00 98.25 249 CYS A C 1
ATOM 1952 O O . CYS A 1 249 ? -39.069 -4.622 51.794 1.00 98.25 249 CYS A O 1
ATOM 1954 N N . MET A 1 250 ? -39.140 -3.908 49.668 1.00 98.44 250 MET A N 1
ATOM 1955 C CA . MET A 1 250 ? -40.282 -3.004 49.848 1.00 98.44 250 MET A CA 1
ATOM 1956 C C . MET A 1 250 ? -41.535 -3.726 50.348 1.00 98.44 250 MET A C 1
ATOM 1958 O O . MET A 1 250 ? -42.215 -3.224 51.239 1.00 98.44 250 MET A O 1
ATOM 1962 N N . LYS A 1 251 ? -41.822 -4.929 49.830 1.00 98.56 251 LYS A N 1
ATOM 1963 C CA . LYS A 1 251 ? -42.931 -5.756 50.338 1.00 98.56 251 LYS A CA 1
ATOM 1964 C C . LYS A 1 251 ? -42.738 -6.108 51.816 1.00 98.56 251 LYS A C 1
ATOM 1966 O O . LYS A 1 251 ? -43.646 -5.894 52.609 1.00 98.56 251 LYS A O 1
ATOM 1971 N N . LYS A 1 252 ? -41.537 -6.561 52.197 1.00 98.44 252 LYS A N 1
ATOM 1972 C CA . LYS A 1 252 ? -41.211 -6.883 53.598 1.00 98.44 252 LYS A CA 1
ATOM 1973 C C . LYS A 1 252 ? -41.308 -5.662 54.515 1.00 98.44 252 LYS A C 1
ATOM 1975 O O . LYS A 1 252 ? -41.853 -5.771 55.605 1.00 98.44 252 LYS A O 1
ATOM 1980 N N . LEU A 1 253 ? -40.810 -4.507 54.069 1.00 98.38 253 LEU A N 1
ATOM 1981 C CA . LEU A 1 253 ? -40.891 -3.253 54.820 1.00 98.38 253 LEU A CA 1
ATOM 1982 C C . LEU A 1 253 ? -42.352 -2.855 55.077 1.00 98.38 253 LEU A C 1
ATOM 1984 O O . LEU A 1 253 ? -42.696 -2.473 56.191 1.00 98.38 253 LEU A O 1
ATOM 1988 N N . ALA A 1 254 ? -43.216 -2.986 54.065 1.00 98.38 254 ALA A N 1
ATOM 1989 C CA . ALA A 1 254 ? -44.640 -2.702 54.203 1.00 98.38 254 ALA A CA 1
ATOM 1990 C C . ALA A 1 254 ? -45.318 -3.634 55.222 1.00 98.38 254 ALA A C 1
ATOM 1992 O O . ALA A 1 254 ? -46.132 -3.178 56.023 1.00 98.38 254 ALA A O 1
ATOM 1993 N N . ASP A 1 255 ? -44.969 -4.922 55.227 1.00 98.31 255 ASP A N 1
ATOM 1994 C CA . ASP A 1 255 ? -45.520 -5.884 56.184 1.00 98.31 255 ASP A CA 1
ATOM 1995 C C . ASP A 1 255 ? -45.019 -5.636 57.614 1.00 98.31 255 ASP A C 1
ATOM 1997 O O . ASP A 1 255 ? -45.824 -5.649 58.547 1.00 98.31 255 ASP A O 1
ATOM 2001 N N . PHE A 1 256 ? -43.735 -5.303 57.795 1.00 98.25 256 PHE A N 1
ATOM 2002 C CA . PHE A 1 256 ? -43.224 -4.856 59.094 1.00 98.25 256 PHE A CA 1
ATOM 2003 C C . PHE A 1 256 ? -43.910 -3.575 59.570 1.00 98.25 256 PHE A C 1
ATOM 2005 O O . PHE A 1 256 ? -44.280 -3.492 60.736 1.00 98.25 256 PHE A O 1
ATOM 2012 N N . GLY A 1 257 ? -44.177 -2.618 58.676 1.00 98.25 257 GLY A N 1
ATOM 2013 C CA . GLY A 1 257 ? -44.939 -1.413 59.006 1.00 98.25 257 GLY A CA 1
ATOM 2014 C C . GLY A 1 257 ? -46.327 -1.723 59.580 1.00 98.25 257 GLY A C 1
ATOM 2015 O O . GLY A 1 257 ? -46.710 -1.149 60.600 1.00 98.25 257 GLY A O 1
ATOM 2016 N N . LYS A 1 258 ? -47.053 -2.684 58.986 1.00 98.38 258 LYS A N 1
ATOM 2017 C CA . LYS A 1 258 ? -48.353 -3.153 59.505 1.00 98.38 258 LYS A CA 1
ATOM 2018 C C . LYS A 1 258 ? -48.214 -3.817 60.876 1.00 98.38 258 LYS A C 1
ATOM 2020 O O . LYS A 1 258 ? -48.992 -3.521 61.781 1.00 98.38 258 LYS A O 1
ATOM 2025 N N . GLN A 1 259 ? -47.219 -4.689 61.054 1.00 98.25 259 GLN A N 1
ATOM 2026 C CA . GLN A 1 259 ? -46.970 -5.339 62.346 1.00 98.25 259 GLN A CA 1
ATOM 2027 C C . GLN A 1 259 ? -46.644 -4.315 63.437 1.00 98.25 259 GLN A C 1
ATOM 2029 O O . GLN A 1 259 ? -47.222 -4.364 64.518 1.00 98.25 259 GLN A O 1
ATOM 2034 N N . THR A 1 260 ? -45.792 -3.332 63.143 1.00 98.50 260 THR A N 1
ATOM 2035 C CA . THR A 1 260 ? -45.484 -2.244 64.077 1.00 98.50 260 THR A CA 1
ATOM 2036 C C . THR A 1 260 ? -46.728 -1.430 64.436 1.00 98.50 260 THR A C 1
ATOM 2038 O O . THR A 1 260 ? -46.877 -1.064 65.600 1.00 98.50 260 THR A O 1
ATOM 2041 N N . SER A 1 261 ? -47.642 -1.161 63.492 1.00 98.12 261 SER A N 1
ATOM 2042 C CA . SER A 1 261 ? -48.903 -0.479 63.823 1.00 98.12 261 SER A CA 1
ATOM 2043 C C . SER A 1 261 ? -49.813 -1.313 64.729 1.00 98.12 261 SER A C 1
ATOM 2045 O O . SER A 1 261 ? -50.417 -0.752 65.639 1.00 98.12 261 SER A O 1
ATOM 2047 N N . ILE A 1 262 ? -49.861 -2.637 64.534 1.00 98.19 262 ILE A N 1
ATOM 2048 C CA . ILE A 1 262 ? -50.634 -3.553 65.388 1.00 98.19 262 ILE A CA 1
ATOM 2049 C C . ILE A 1 262 ? -50.067 -3.550 66.809 1.00 98.19 262 ILE A C 1
ATOM 2051 O O . ILE A 1 262 ? -50.805 -3.285 67.754 1.00 98.19 262 ILE A O 1
ATOM 2055 N N . PHE A 1 263 ? -48.757 -3.766 66.966 1.00 98.06 263 PHE A N 1
ATOM 2056 C CA . PHE A 1 263 ? -48.122 -3.764 68.286 1.00 98.06 263 PHE A CA 1
ATOM 2057 C C . PHE A 1 263 ? -48.260 -2.416 68.995 1.00 98.06 263 PHE A C 1
ATOM 2059 O O . PHE A 1 263 ? -48.504 -2.381 70.194 1.00 98.06 263 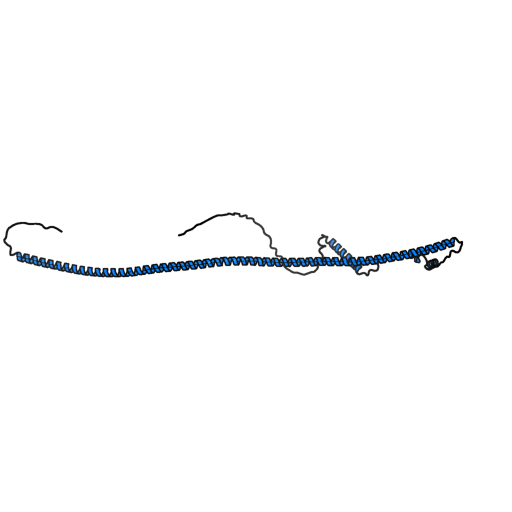PHE A O 1
ATOM 2066 N N . ARG A 1 264 ? -48.177 -1.298 68.263 1.00 98.06 264 ARG A N 1
ATOM 2067 C CA . ARG A 1 264 ? -48.414 0.032 68.840 1.00 98.06 264 ARG A CA 1
ATOM 2068 C C . ARG A 1 264 ? -49.838 0.176 69.382 1.00 98.06 264 ARG A C 1
ATOM 2070 O O . ARG A 1 264 ? -50.003 0.711 70.470 1.00 98.06 264 ARG A O 1
ATOM 2077 N N . SER A 1 265 ? -50.839 -0.305 68.642 1.00 98.12 265 SER A N 1
ATOM 2078 C CA . SER A 1 265 ? -52.235 -0.303 69.098 1.00 98.12 265 SER A CA 1
ATOM 2079 C C . SER A 1 265 ? -52.416 -1.153 70.355 1.00 98.12 265 SER A C 1
ATOM 2081 O O . SER A 1 265 ? -53.053 -0.697 71.295 1.00 98.12 265 SER A O 1
ATOM 2083 N N . GLN A 1 266 ? -51.825 -2.352 70.389 1.00 98.19 266 GLN A N 1
ATOM 2084 C CA . GLN A 1 266 ? -51.876 -3.243 71.553 1.00 98.19 266 GLN A CA 1
ATOM 2085 C C . GLN A 1 266 ? -51.193 -2.623 72.776 1.00 98.19 266 GLN A C 1
ATOM 2087 O O . GLN A 1 266 ? -51.742 -2.671 73.869 1.00 98.19 266 GLN A O 1
ATOM 2092 N N . CYS A 1 267 ? -50.027 -1.992 72.606 1.00 97.94 267 CYS A N 1
ATOM 2093 C CA . CYS A 1 267 ? -49.360 -1.288 73.700 1.00 97.94 267 CYS A CA 1
ATOM 2094 C C . CYS A 1 267 ? -50.209 -0.143 74.264 1.00 97.94 267 CYS A C 1
ATOM 2096 O O . CYS A 1 267 ? -50.226 0.042 75.477 1.00 97.94 267 CYS A O 1
ATOM 2098 N N . GLU A 1 268 ? -50.895 0.630 73.416 1.00 98.31 268 GLU A N 1
ATOM 2099 C CA . GLU A 1 268 ? -51.756 1.718 73.896 1.00 98.31 268 GLU A CA 1
ATOM 2100 C C . GLU A 1 268 ? -52.992 1.175 74.628 1.00 98.31 268 GLU A C 1
ATOM 2102 O O . GLU A 1 268 ? -53.383 1.719 75.656 1.00 98.31 268 GLU A O 1
ATOM 2107 N N . GLU A 1 269 ? -53.563 0.068 74.150 1.00 98.06 269 GLU A N 1
ATOM 2108 C CA . GLU A 1 269 ? -54.681 -0.619 74.802 1.00 98.06 269 GLU A CA 1
ATOM 2109 C C . GLU A 1 269 ? -54.282 -1.186 76.176 1.00 98.06 269 GLU A C 1
ATOM 2111 O O . GLU A 1 269 ? -54.966 -0.950 77.169 1.00 98.06 269 GLU A O 1
ATOM 2116 N N . GLU A 1 270 ? -53.134 -1.865 76.271 1.00 97.75 270 GLU A N 1
ATOM 2117 C CA . GLU A 1 270 ? -52.597 -2.363 77.546 1.00 97.75 270 GLU A CA 1
ATOM 2118 C C . GLU A 1 270 ? -52.245 -1.227 78.509 1.00 97.75 270 GLU A C 1
ATOM 2120 O O . GLU A 1 270 ? -52.501 -1.318 79.707 1.00 97.75 270 GLU A O 1
ATOM 2125 N N . LYS A 1 271 ? -51.714 -0.112 78.000 1.00 98.31 271 LYS A N 1
ATOM 2126 C CA . LYS A 1 271 ? -51.464 1.083 78.811 1.00 98.31 271 LYS A CA 1
ATOM 2127 C C . LYS A 1 271 ? -52.762 1.655 79.388 1.00 98.31 271 LYS A C 1
ATOM 2129 O O . LYS A 1 271 ? -52.777 2.048 80.550 1.00 98.31 271 LYS A O 1
ATOM 2134 N N . GLN A 1 272 ? -53.845 1.681 78.609 1.00 98.19 272 GLN A N 1
ATOM 2135 C CA . GLN A 1 272 ? -55.165 2.089 79.100 1.00 98.19 272 GLN A CA 1
ATOM 2136 C C . GLN A 1 272 ? -55.701 1.116 80.159 1.00 98.19 272 GLN A C 1
ATOM 2138 O O . GLN A 1 272 ? -56.197 1.564 81.190 1.00 98.19 272 GLN A O 1
ATOM 2143 N N . ARG A 1 273 ? -55.544 -0.202 79.958 1.00 97.81 273 ARG A N 1
ATOM 2144 C CA . ARG A 1 273 ? -55.906 -1.219 80.964 1.00 97.81 273 ARG A CA 1
ATOM 2145 C C . ARG A 1 273 ? -55.136 -1.050 82.269 1.00 97.81 273 ARG A C 1
ATOM 2147 O O . ARG A 1 273 ? -55.741 -1.117 83.333 1.00 97.81 273 ARG A O 1
ATOM 2154 N N . LEU A 1 274 ? -53.827 -0.802 82.196 1.00 97.94 274 LEU A N 1
ATOM 2155 C CA . LEU A 1 274 ? -52.997 -0.531 83.373 1.00 97.94 274 LEU A CA 1
ATOM 2156 C C . LEU A 1 274 ? -53.491 0.702 84.132 1.00 97.94 274 LEU A C 1
ATOM 2158 O O . LEU A 1 274 ? -53.671 0.629 85.340 1.00 97.94 274 LEU A O 1
ATOM 2162 N N . GLN A 1 275 ? -53.786 1.799 83.428 1.00 97.81 275 GLN A N 1
ATOM 2163 C CA . GLN A 1 275 ? -54.341 3.005 84.052 1.00 97.81 275 GLN A CA 1
ATOM 2164 C C . GLN A 1 275 ? -55.694 2.747 84.727 1.00 97.81 275 GLN A C 1
ATOM 2166 O O . GLN A 1 275 ? -55.964 3.304 85.789 1.00 97.81 275 GLN A O 1
ATOM 2171 N N . GLN A 1 276 ? -56.544 1.908 84.131 1.00 97.50 276 GLN A N 1
ATOM 2172 C CA . GLN A 1 276 ? -57.820 1.524 84.729 1.00 97.50 276 GLN A CA 1
ATOM 2173 C C . GLN A 1 276 ? -57.619 0.682 85.999 1.00 97.50 276 GLN A C 1
ATOM 2175 O O . GLN A 1 276 ? -58.210 0.988 87.030 1.00 97.50 276 GLN A O 1
ATOM 2180 N N . LEU A 1 277 ? -56.753 -0.333 85.952 1.00 97.44 277 LEU A N 1
ATOM 2181 C CA . LEU A 1 277 ? -56.427 -1.174 87.110 1.00 97.44 277 LEU A CA 1
ATOM 2182 C C . LEU A 1 277 ? -55.790 -0.374 88.252 1.00 97.44 277 LEU A C 1
ATOM 2184 O O . LEU A 1 277 ? -56.111 -0.612 89.411 1.00 97.44 277 LEU A O 1
ATOM 2188 N N . GLU A 1 278 ? -54.920 0.592 87.947 1.00 97.31 278 GLU A N 1
ATOM 2189 C CA . GLU A 1 278 ? -54.360 1.510 88.947 1.00 97.31 278 GLU A CA 1
ATOM 2190 C C . GLU A 1 278 ? -55.459 2.330 89.642 1.00 97.31 278 GLU A C 1
ATOM 2192 O O . GLU A 1 278 ? -55.427 2.494 90.860 1.00 97.31 278 GLU A O 1
ATOM 2197 N N . GLN A 1 279 ? -56.462 2.812 88.898 1.00 97.25 279 GLN A N 1
ATOM 2198 C CA . GLN A 1 279 ? -57.609 3.518 89.481 1.00 97.25 279 GLN A CA 1
ATOM 2199 C C . GLN A 1 279 ? -58.477 2.600 90.348 1.00 97.25 279 GLN A C 1
ATOM 2201 O O . GLN A 1 279 ? -58.887 3.004 91.436 1.00 97.25 279 GLN A O 1
ATOM 2206 N N . GLU A 1 280 ? -58.745 1.375 89.889 1.00 96.50 280 GLU A N 1
ATOM 2207 C CA . GLU A 1 280 ? -59.495 0.371 90.651 1.00 96.50 280 GLU A CA 1
ATOM 2208 C C . GLU A 1 280 ? -58.763 -0.011 91.947 1.00 96.50 280 GLU A C 1
ATOM 2210 O O . GLU A 1 280 ? -59.389 -0.061 93.004 1.00 96.50 280 GLU A O 1
ATOM 2215 N N . LEU A 1 281 ? -57.438 -0.196 91.906 1.00 96.56 281 LEU A N 1
ATOM 2216 C CA . LEU A 1 281 ? -56.620 -0.447 93.097 1.00 96.56 281 LEU A CA 1
ATOM 2217 C C . LEU A 1 281 ? -56.696 0.704 94.100 1.00 96.56 281 LEU A C 1
ATOM 2219 O O . LEU A 1 281 ? -56.971 0.456 95.271 1.00 96.56 281 LEU A O 1
ATOM 2223 N N . LEU A 1 282 ? -56.525 1.952 93.654 1.00 96.44 282 LEU A N 1
ATOM 2224 C CA . LEU A 1 282 ? -56.649 3.126 94.528 1.00 96.44 282 LEU A CA 1
ATOM 2225 C C . LEU A 1 282 ? -58.038 3.220 95.176 1.00 96.44 282 LEU A C 1
ATOM 2227 O O . LEU A 1 282 ? -58.166 3.631 96.331 1.00 96.44 282 LEU A O 1
ATOM 2231 N N . GLN A 1 283 ? -59.086 2.840 94.442 1.00 95.56 283 GLN A 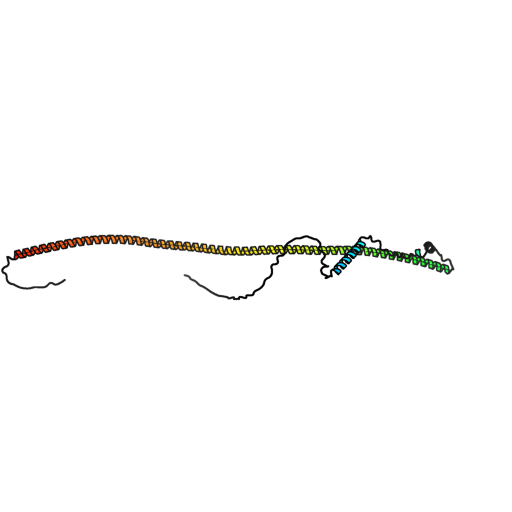N 1
ATOM 2232 C CA . GLN A 1 283 ? -60.447 2.809 94.964 1.00 95.56 283 GLN A CA 1
ATOM 2233 C C . GLN 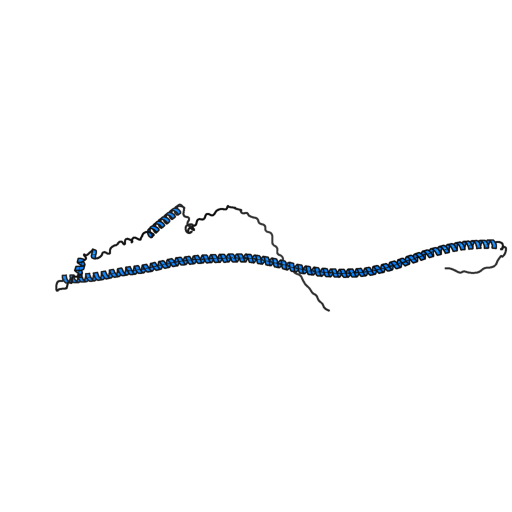A 1 283 ? -60.620 1.712 96.025 1.00 95.56 283 GLN A C 1
ATOM 2235 O O . GLN A 1 283 ? -61.159 1.993 97.094 1.00 95.56 283 GLN A O 1
ATOM 2240 N N . VAL A 1 284 ? -60.121 0.498 95.777 1.00 95.44 284 VAL A N 1
ATOM 2241 C CA . VAL A 1 284 ? -60.156 -0.608 96.750 1.00 95.44 284 VAL A CA 1
ATOM 2242 C C . VAL A 1 284 ? -59.334 -0.279 97.997 1.00 95.44 284 VAL A C 1
ATOM 2244 O O . VAL A 1 284 ? -59.798 -0.526 99.105 1.00 95.44 284 VAL A O 1
ATOM 2247 N N . GLU A 1 285 ? -58.149 0.318 97.853 1.00 94.75 285 GLU A N 1
ATOM 2248 C CA . GLU A 1 285 ? -57.329 0.773 98.985 1.00 94.75 285 GLU A CA 1
ATOM 2249 C C . GLU A 1 285 ? -58.074 1.803 99.840 1.00 94.75 285 GLU A C 1
ATOM 2251 O O . GLU A 1 285 ? -58.070 1.716 101.070 1.00 94.75 285 GLU A O 1
ATOM 2256 N N . LYS A 1 286 ? -58.769 2.752 99.202 1.00 94.19 286 LYS A N 1
ATOM 2257 C CA . LYS A 1 286 ? -59.614 3.723 99.900 1.00 94.19 286 LYS A CA 1
ATOM 2258 C C . LYS A 1 286 ? -60.770 3.040 100.634 1.00 94.19 286 LYS A C 1
ATOM 2260 O O . LYS A 1 286 ? -61.008 3.339 101.802 1.00 94.19 286 LYS A O 1
ATOM 2265 N N . GLU A 1 287 ? -61.476 2.124 99.977 1.00 92.75 287 GLU A N 1
ATOM 2266 C CA . GLU A 1 287 ? -62.587 1.377 100.577 1.00 92.75 287 GLU A CA 1
ATOM 2267 C C . GLU A 1 287 ? -62.132 0.494 101.746 1.00 92.75 287 GLU A C 1
ATOM 2269 O O . GLU A 1 287 ? -62.828 0.424 102.760 1.00 92.75 287 GLU A O 1
ATOM 2274 N N . ALA A 1 288 ? -60.958 -0.131 101.636 1.00 89.38 288 ALA A N 1
ATOM 2275 C CA . ALA A 1 288 ? -60.335 -0.909 102.700 1.00 89.38 288 ALA A CA 1
ATOM 2276 C C . ALA A 1 288 ? -59.959 -0.022 103.895 1.00 89.38 288 ALA A C 1
ATOM 2278 O O . ALA A 1 288 ? -60.313 -0.352 105.024 1.00 89.38 288 ALA A O 1
ATOM 2279 N N . ALA A 1 289 ? -59.336 1.138 103.657 1.00 91.19 289 ALA A N 1
ATOM 2280 C CA . ALA A 1 289 ? -59.023 2.099 104.713 1.00 91.19 289 ALA A CA 1
ATOM 2281 C C . ALA A 1 289 ? -60.293 2.601 105.424 1.00 91.19 289 ALA A C 1
ATOM 2283 O O . ALA A 1 289 ? -60.338 2.679 106.651 1.00 91.19 289 ALA A O 1
ATOM 2284 N N . GLU A 1 290 ? -61.360 2.897 104.675 1.00 88.19 290 GLU A N 1
ATOM 2285 C CA . GLU A 1 290 ? -62.656 3.262 105.255 1.00 88.19 290 GLU A CA 1
ATOM 2286 C C . GLU A 1 290 ? -63.287 2.106 106.046 1.00 88.19 290 GLU A C 1
ATOM 2288 O O . GLU A 1 290 ? -63.873 2.335 107.105 1.00 88.19 290 GLU A O 1
ATOM 2293 N N . ALA A 1 291 ? -63.187 0.869 105.554 1.00 84.12 291 ALA A N 1
ATOM 2294 C CA . ALA A 1 291 ? -63.677 -0.315 106.252 1.00 84.12 291 ALA A CA 1
ATOM 2295 C C . ALA A 1 291 ? -62.910 -0.571 107.552 1.00 84.12 291 ALA A C 1
ATOM 2297 O O . ALA A 1 291 ? -63.535 -0.890 108.557 1.00 84.12 291 ALA A O 1
ATOM 2298 N N . GLU A 1 292 ? -61.594 -0.377 107.563 1.00 85.25 292 GLU A N 1
ATOM 2299 C CA . GLU A 1 292 ? -60.764 -0.527 108.757 1.00 85.25 292 GLU A CA 1
ATOM 2300 C C . GLU A 1 292 ? -61.076 0.551 109.803 1.00 85.25 292 GLU A C 1
ATOM 2302 O O . GLU A 1 292 ? -61.216 0.241 110.986 1.00 85.25 292 GLU A O 1
ATOM 2307 N N . VAL A 1 293 ? -61.326 1.795 109.377 1.00 86.44 293 VAL A N 1
ATOM 2308 C CA . VAL A 1 293 ? -61.853 2.849 110.262 1.00 86.44 293 VAL A CA 1
ATOM 2309 C C . VAL A 1 293 ? -63.223 2.462 110.830 1.00 86.44 293 VAL A C 1
ATOM 2311 O O . VAL A 1 293 ? -63.444 2.608 112.031 1.00 86.44 293 VAL A O 1
ATOM 2314 N N . ARG A 1 294 ? -64.141 1.941 110.002 1.00 80.81 294 ARG A N 1
ATOM 2315 C CA . ARG A 1 294 ? -65.462 1.471 110.463 1.00 80.81 294 ARG A CA 1
ATOM 2316 C C . ARG A 1 294 ? -65.342 0.326 111.470 1.00 80.81 294 ARG A C 1
ATOM 2318 O O . ARG A 1 294 ? -65.966 0.400 112.523 1.00 80.81 294 ARG A O 1
ATOM 2325 N N . HIS A 1 295 ? -64.523 -0.683 111.177 1.00 77.56 295 HIS A N 1
ATOM 2326 C CA . HIS A 1 295 ? -64.263 -1.806 112.076 1.00 77.56 295 HIS A CA 1
ATOM 2327 C C . HIS A 1 295 ? -63.643 -1.345 113.396 1.00 77.56 295 HIS A C 1
ATOM 2329 O O . HIS A 1 295 ? -64.072 -1.826 114.437 1.00 77.56 295 HIS A O 1
ATOM 2335 N N . SER A 1 296 ? -62.704 -0.393 113.368 1.00 75.19 296 SER A N 1
ATOM 2336 C CA . SER A 1 296 ? -62.115 0.208 114.571 1.00 75.19 296 SER A CA 1
ATOM 2337 C C . SER A 1 296 ? -63.184 0.876 115.448 1.00 75.19 296 SER A C 1
ATOM 2339 O O . SER A 1 296 ? -63.302 0.554 116.630 1.00 75.19 296 SER A O 1
ATOM 2341 N N . ILE A 1 297 ? -64.060 1.697 114.850 1.00 78.31 297 ILE A N 1
ATOM 2342 C CA . ILE A 1 297 ? -65.190 2.333 115.551 1.00 78.31 297 ILE A CA 1
ATOM 2343 C C . ILE A 1 297 ? -66.158 1.284 116.119 1.00 78.31 297 ILE A C 1
ATOM 2345 O O . ILE A 1 297 ? -66.600 1.414 117.257 1.00 78.31 297 ILE A O 1
ATOM 2349 N N . GLU A 1 298 ? -66.502 0.242 115.357 1.00 72.94 298 GLU A N 1
ATOM 2350 C CA . GLU A 1 298 ? -67.377 -0.837 115.832 1.00 72.94 298 GLU A CA 1
ATOM 2351 C C . GLU A 1 298 ? -66.738 -1.647 116.963 1.00 72.94 298 GLU A C 1
ATOM 2353 O O . GLU A 1 298 ? -67.419 -1.964 117.938 1.00 72.94 298 GLU A O 1
ATOM 2358 N N . SER A 1 299 ? -65.439 -1.947 116.885 1.00 71.44 299 SER A N 1
ATOM 2359 C CA . SER A 1 299 ? -64.714 -2.605 117.971 1.00 71.44 299 SER A CA 1
ATOM 2360 C C . SER A 1 299 ? -64.612 -1.722 119.213 1.00 71.44 299 SER A C 1
ATOM 2362 O O . SER A 1 299 ? -64.814 -2.230 120.313 1.00 71.44 299 SER A O 1
ATOM 2364 N N . ASP A 1 300 ? -64.409 -0.410 119.065 1.00 71.00 300 ASP A N 1
ATOM 2365 C CA . ASP A 1 300 ? -64.426 0.548 120.175 1.00 71.00 300 ASP A CA 1
ATOM 2366 C C . ASP A 1 300 ? -65.819 0.629 120.815 1.00 71.00 300 ASP A C 1
ATOM 2368 O O . ASP A 1 300 ? -65.943 0.617 122.038 1.00 71.00 300 ASP A O 1
ATOM 2372 N N . ILE A 1 301 ? -66.886 0.634 120.010 1.00 69.50 301 ILE A N 1
ATOM 2373 C CA . ILE A 1 301 ? -68.277 0.542 120.473 1.00 69.50 301 ILE A CA 1
ATOM 2374 C C . ILE A 1 301 ? -68.490 -0.775 121.231 1.00 69.50 301 ILE A C 1
ATOM 2376 O O . ILE A 1 301 ? -68.948 -0.743 122.369 1.00 69.50 301 ILE A O 1
ATOM 2380 N N . ILE A 1 302 ? -68.128 -1.932 120.672 1.00 65.81 302 ILE A N 1
ATOM 2381 C CA . ILE A 1 302 ? -68.279 -3.229 121.351 1.00 65.81 302 ILE A CA 1
ATOM 2382 C C . ILE A 1 302 ? -67.482 -3.255 122.658 1.00 65.81 302 ILE A C 1
ATOM 2384 O O . ILE A 1 302 ? -68.014 -3.717 123.660 1.00 65.81 302 ILE A O 1
ATOM 2388 N N . ILE A 1 303 ? -66.262 -2.716 122.699 1.00 61.72 303 ILE A N 1
ATOM 2389 C CA . ILE A 1 303 ? -65.482 -2.601 123.936 1.00 61.72 303 ILE A CA 1
ATOM 2390 C C . ILE A 1 303 ? -66.214 -1.701 124.940 1.00 61.72 303 ILE A C 1
ATOM 2392 O O . ILE A 1 303 ? -66.407 -2.121 126.075 1.00 61.72 303 ILE A O 1
ATOM 2396 N N . ILE A 1 304 ? -66.704 -0.523 124.540 1.00 62.66 304 ILE A N 1
ATOM 2397 C CA . ILE A 1 304 ? -67.443 0.406 125.416 1.00 62.66 304 ILE A CA 1
ATOM 2398 C C . ILE A 1 304 ? -68.755 -0.208 125.937 1.00 62.66 304 ILE A C 1
ATOM 2400 O O . ILE A 1 304 ? -69.089 -0.021 127.107 1.00 62.66 304 ILE A O 1
ATOM 2404 N N . TYR A 1 305 ? -69.493 -0.955 125.110 1.00 57.88 305 TYR A N 1
ATOM 2405 C CA . TYR A 1 305 ? -70.769 -1.582 125.481 1.00 57.88 305 TYR A CA 1
ATOM 2406 C C . TYR A 1 305 ? -70.612 -2.964 126.146 1.00 57.88 305 TYR A C 1
ATOM 2408 O O . TYR A 1 305 ? -71.531 -3.398 126.839 1.00 57.88 305 TYR A O 1
ATOM 2416 N N . ALA A 1 306 ? -69.466 -3.640 126.010 1.00 53.72 306 ALA A N 1
ATOM 2417 C CA . ALA A 1 306 ? -69.133 -4.869 126.740 1.00 53.72 306 ALA A CA 1
ATOM 2418 C C . ALA A 1 306 ? -68.451 -4.592 128.095 1.00 53.72 306 ALA A C 1
ATOM 2420 O O . ALA A 1 306 ? -68.549 -5.417 129.006 1.00 53.72 306 ALA A O 1
ATOM 2421 N N . PHE A 1 307 ? -67.816 -3.425 128.278 1.00 49.81 307 PHE A N 1
ATOM 2422 C CA . PHE A 1 307 ? -67.152 -3.051 129.535 1.00 49.81 307 PHE A CA 1
ATOM 2423 C C . PHE A 1 307 ? -68.073 -2.929 130.774 1.00 49.81 307 PHE A C 1
ATOM 2425 O O . PHE A 1 307 ? -67.555 -3.073 131.881 1.00 49.81 307 PHE A O 1
ATOM 2432 N N . PRO A 1 308 ? -69.411 -2.739 130.684 1.00 46.62 308 PRO A N 1
ATOM 2433 C CA . PRO A 1 308 ? -70.265 -2.763 131.875 1.00 46.62 308 PRO A CA 1
ATOM 2434 C C . PRO A 1 308 ? -70.829 -4.144 132.260 1.00 46.62 308 PRO A C 1
ATOM 2436 O O . PRO A 1 308 ? -71.516 -4.220 133.276 1.00 46.62 308 PRO A O 1
ATOM 2439 N N . LEU A 1 309 ? -70.597 -5.228 131.500 1.00 44.59 309 LEU A N 1
ATOM 2440 C CA . LEU A 1 309 ? -71.287 -6.518 131.725 1.00 44.59 309 LEU A CA 1
ATOM 2441 C C . LEU A 1 309 ? -70.398 -7.724 132.065 1.00 44.59 309 LEU A C 1
ATOM 2443 O O . LEU A 1 309 ? -70.889 -8.851 132.065 1.00 44.59 309 LEU A O 1
ATOM 2447 N N . LEU A 1 310 ? -69.139 -7.522 132.457 1.00 38.50 310 LEU A N 1
ATOM 2448 C CA . LEU A 1 310 ? -68.335 -8.597 133.051 1.00 38.50 310 LEU A CA 1
ATOM 2449 C C . LEU A 1 310 ? -67.683 -8.174 134.373 1.00 38.50 310 LEU A C 1
ATOM 2451 O O . LEU A 1 310 ? -66.513 -7.794 134.412 1.00 38.50 310 LEU A O 1
ATOM 2455 N N . PRO A 1 311 ? -68.385 -8.383 135.497 1.00 45.00 311 PRO A N 1
ATOM 2456 C CA . PRO A 1 311 ? -67.784 -8.978 136.666 1.00 45.00 311 PRO A CA 1
ATOM 2457 C C . PRO A 1 311 ? -68.278 -10.432 136.781 1.00 45.00 311 PRO A C 1
ATOM 2459 O O . PRO A 1 311 ? -69.466 -10.717 136.661 1.00 45.00 311 PRO A O 1
ATOM 2462 N N . TYR A 1 312 ? -67.338 -11.332 137.069 1.00 44.59 312 TYR A N 1
ATOM 2463 C CA . TYR A 1 312 ? -67.539 -12.742 137.429 1.00 44.59 312 TYR A CA 1
ATOM 2464 C C . TYR A 1 312 ? -67.874 -13.706 136.282 1.00 44.59 312 TYR A C 1
ATOM 2466 O O . TYR A 1 312 ? -69.028 -13.904 135.938 1.00 44.59 312 TYR A O 1
ATOM 2474 N N . CYS A 1 313 ? -66.850 -14.416 135.802 1.00 37.75 313 CYS A N 1
ATOM 2475 C CA . CYS A 1 313 ? -66.867 -15.882 135.752 1.00 37.75 313 CYS A CA 1
ATOM 2476 C C . CYS A 1 313 ? -65.437 -16.404 135.557 1.00 37.75 313 CYS A C 1
ATOM 2478 O O . CYS A 1 313 ? -64.845 -16.315 134.485 1.00 37.75 313 CYS A O 1
ATOM 2480 N N . CYS A 1 314 ? -64.881 -16.926 136.648 1.00 35.31 314 CYS A N 1
ATOM 2481 C CA . CYS A 1 314 ? -63.678 -17.742 136.660 1.00 35.31 314 CYS A CA 1
ATOM 2482 C C . CYS A 1 314 ? -63.891 -19.077 135.926 1.00 35.31 314 CYS A C 1
ATOM 2484 O O . CYS A 1 314 ? -64.960 -19.666 136.041 1.00 35.31 314 CYS A O 1
ATOM 2486 N N . ASN A 1 315 ? -62.785 -19.588 135.370 1.00 35.88 315 ASN A N 1
ATOM 2487 C CA . ASN A 1 315 ? -62.398 -21.002 135.244 1.00 35.88 315 ASN A CA 1
ATOM 2488 C C . ASN A 1 315 ? -63.275 -21.945 134.397 1.00 35.88 315 ASN A C 1
ATOM 2490 O O . ASN A 1 315 ? -64.345 -22.343 134.843 1.00 35.88 315 ASN A O 1
ATOM 2494 N N . ILE A 1 316 ? -62.713 -22.454 133.282 1.00 40.09 316 ILE A N 1
ATOM 2495 C CA . ILE A 1 316 ? -62.324 -23.878 133.089 1.00 40.09 316 ILE A CA 1
ATOM 2496 C C . ILE A 1 316 ? -61.854 -24.151 131.632 1.00 40.09 316 ILE A C 1
ATOM 2498 O O . ILE A 1 316 ? -62.634 -24.017 130.701 1.00 40.09 316 ILE A O 1
ATOM 2502 N N . ILE A 1 317 ? -60.574 -24.562 131.514 1.00 40.59 317 ILE A N 1
ATOM 2503 C CA . ILE A 1 317 ? -59.981 -25.653 130.683 1.00 40.59 317 ILE A CA 1
ATOM 2504 C C . ILE A 1 317 ? -60.033 -25.499 129.135 1.00 40.59 317 ILE A C 1
ATOM 2506 O O . ILE A 1 317 ? -61.107 -25.468 128.558 1.00 40.59 317 ILE A O 1
ATOM 2510 N N . LEU A 1 318 ? -58.908 -25.250 128.432 1.00 42.72 318 LEU A N 1
ATOM 2511 C CA . LEU A 1 318 ? -57.800 -26.147 127.984 1.00 42.72 318 LEU A CA 1
ATOM 2512 C C . LEU A 1 318 ? -58.114 -26.958 126.698 1.00 42.72 318 LEU A C 1
ATOM 2514 O O . LEU A 1 318 ? -59.154 -27.602 126.631 1.00 42.72 318 LEU A O 1
ATOM 2518 N N . PHE A 1 319 ? -57.116 -26.995 125.792 1.00 36.94 319 PHE A N 1
ATOM 2519 C CA . PHE A 1 319 ? -56.989 -27.751 124.520 1.00 36.94 319 PHE A CA 1
ATOM 2520 C C . PHE A 1 319 ? -57.837 -27.213 123.337 1.00 36.94 319 PHE A C 1
ATOM 2522 O O . PHE A 1 319 ? -58.983 -26.838 123.526 1.00 36.94 319 PHE A O 1
ATOM 2529 N N . ASP A 1 320 ? -57.368 -27.098 122.088 1.00 36.62 320 ASP A N 1
ATOM 2530 C CA . ASP A 1 320 ? -56.216 -27.718 121.426 1.00 36.62 320 ASP A CA 1
ATOM 2531 C C . ASP A 1 320 ? -55.831 -26.995 120.113 1.00 36.62 320 ASP A C 1
ATOM 2533 O O . ASP A 1 320 ? -56.649 -26.295 119.523 1.00 36.62 320 ASP A O 1
ATOM 2537 N N . GLU A 1 321 ? -54.584 -27.234 119.701 1.00 43.09 321 GLU A N 1
ATOM 2538 C CA . GLU A 1 321 ? -54.013 -27.335 118.341 1.00 43.09 321 GLU A CA 1
ATOM 2539 C C . GLU A 1 321 ? -54.379 -26.349 117.193 1.00 43.09 321 GLU A C 1
ATOM 2541 O O . GLU A 1 321 ? -55.525 -26.147 116.816 1.00 43.09 321 GLU A O 1
ATOM 2546 N N . TYR A 1 322 ? -53.415 -25.636 116.590 1.00 43.25 322 TYR A N 1
ATOM 2547 C CA . TYR A 1 322 ? -52.433 -26.098 115.577 1.00 43.25 322 TYR A CA 1
ATOM 2548 C C . TYR A 1 322 ? -53.001 -26.284 114.153 1.00 43.25 322 TYR A C 1
ATOM 2550 O O . TYR A 1 322 ? -53.345 -27.392 113.773 1.00 43.25 322 TYR A O 1
ATOM 2558 N N . ILE A 1 323 ? -52.980 -25.222 113.331 1.00 45.31 323 ILE A N 1
ATOM 2559 C CA . ILE A 1 323 ? -52.819 -25.249 111.854 1.00 45.31 323 ILE A CA 1
ATOM 2560 C C . ILE A 1 323 ? -52.089 -23.929 111.494 1.00 45.31 323 ILE A C 1
ATOM 2562 O O . ILE A 1 323 ? -52.663 -22.860 111.656 1.00 45.31 323 ILE A O 1
ATOM 2566 N N . ALA A 1 324 ? -50.759 -23.871 111.334 1.00 45.47 324 ALA A N 1
ATOM 2567 C CA . ALA A 1 324 ? -49.942 -24.266 110.170 1.00 45.47 324 ALA A CA 1
ATOM 2568 C C . ALA A 1 324 ? -50.373 -23.554 108.859 1.00 45.47 324 ALA A C 1
ATOM 2570 O O . ALA A 1 324 ? -51.425 -23.853 108.322 1.00 45.47 324 ALA A O 1
ATOM 2571 N N . PHE A 1 325 ? -49.673 -22.501 108.417 1.00 43.62 325 PHE A N 1
ATOM 2572 C CA . PHE A 1 325 ? -48.513 -22.517 107.494 1.00 43.62 325 PHE A CA 1
ATOM 2573 C C . PHE A 1 325 ? -48.928 -22.310 106.013 1.00 43.62 325 PHE A C 1
ATOM 2575 O O . PHE A 1 325 ? -49.669 -23.130 105.486 1.00 43.62 325 PHE A O 1
ATOM 2582 N N . TRP A 1 326 ? -48.335 -21.278 105.384 1.00 44.66 326 TRP A N 1
ATOM 2583 C CA . TRP A 1 326 ? -48.286 -20.921 103.945 1.00 44.66 326 TRP A CA 1
ATOM 2584 C C . TRP A 1 326 ? -49.559 -20.434 103.249 1.00 44.66 326 TRP A C 1
ATOM 2586 O O . TRP A 1 326 ? -50.483 -21.234 103.008 1.00 44.66 326 TRP A O 1
#

InterPro domains:
  IPR046934 PP2CA INTERACTING RING FINGER PROTEIN 2-like [PTHR46405] (10-296)

pLDDT: mean 75.72, std 24.4, range [30.59, 98.81]